Protein AF-A0A8H7BUU2-F1 (afdb_monomer_lite)

InterPro domains:
  IPR017853 Glycoside hydrolase superfamily [SSF51445] (25-231)
  IPR050732 Beta-glucan modifying enzymes [PTHR16631] (19-231)

Foldseek 3Di:
DDDDDDDDDDDDPDDPPLQAQQQDQEEEDEADLVDQDALVRLLVVVVVCSNHHLEYEYADCQRSNCVQSNQVSSVVVVGAYEYHQAQQADCRLVNRVVSVVVNVVPDQRPRYQAYADHAACQVNVRDDPVVSLVSLQVVCVVCVVSVHFYEHEHALPRCDLSRLVSGQAYEYEDEVQQVQDALVCGVVVVVVSQVSSVVSNPPHHYHHPDYFAAQDDDGDNNRDHRPVSRVD

Secondary structure (DSSP, 8-state):
------------------------S-EE----TTSPPPHHHHHHHHHHHTTT-SEEE-S-SSGGGHHHHHHHHHHHHT-EEEEEE---STTHHHHHHHHHHHHHHH---TTEEEEEEEESHHHHTSS-HHHHHHHHHHHHHHHGGGT--EEEEEETT---HHHHHHSSSEEEE--GGGGT--HHHHHHHHHHHHHHHHHHSTT--EEEEE----SSS--BTTB---HHHHT-

Sequence (232 aa):
MKGLFYFALSILAGSYFVQAQNDFYGLNYGVNRDACPTLDNLKRDFSTLKQYTNRIKTFSLSVCNQGDLALQATQALGMRMYLGMWIDRPDTFQQELDALNAILAKHDLSNVDGIVVGSEVLYRNDADVASLVDYINKVK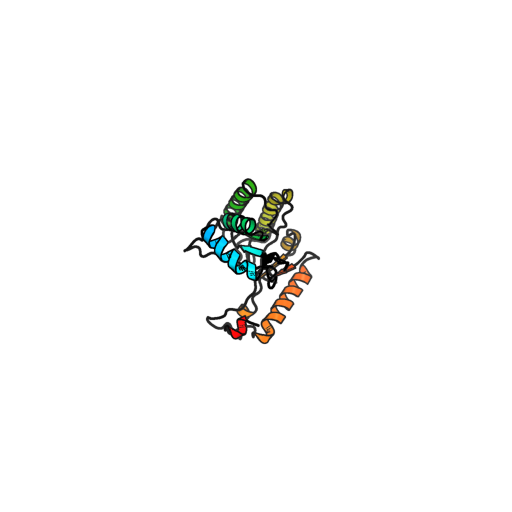TLVKPKGIKVTTADVYYKFPPEVVQAVDFITMNAFPYWEGVAVEQGASTLMDHYQYVVGIAQGKPVIIGETGWPAEGANFGASVPSPANQKL

Organism: NCBI:txid679940

Radius of gyration: 21.98 Å; chains: 1; bounding box: 52×90×44 Å

Structure (mmCIF, N/CA/C/O backbone):
data_AF-A0A8H7BUU2-F1
#
_entry.id   AF-A0A8H7BUU2-F1
#
loop_
_atom_site.group_PDB
_atom_site.id
_atom_site.type_symbol
_atom_site.label_atom_id
_atom_site.label_alt_id
_atom_site.label_comp_id
_atom_site.label_asym_id
_atom_site.label_entity_id
_atom_site.label_seq_id
_atom_site.pdbx_PDB_ins_code
_atom_site.Cartn_x
_atom_site.Cartn_y
_atom_site.Cartn_z
_atom_site.occupancy
_atom_site.B_iso_or_equiv
_atom_site.auth_seq_id
_atom_site.auth_comp_id
_atom_site.auth_asym_id
_atom_site.auth_atom_id
_atom_site.pdbx_PDB_model_num
ATOM 1 N N . MET A 1 1 ? -32.907 -73.077 -6.225 1.00 40.03 1 MET A N 1
ATOM 2 C CA . MET A 1 1 ? -32.460 -72.156 -5.159 1.00 40.03 1 MET A CA 1
ATOM 3 C C . MET A 1 1 ? -31.136 -71.538 -5.585 1.00 40.03 1 MET A C 1
ATOM 5 O O . MET A 1 1 ? -30.109 -72.189 -5.474 1.00 40.03 1 MET A O 1
ATOM 9 N N . LYS A 1 2 ? -31.168 -70.346 -6.188 1.00 33.88 2 LYS A N 1
ATOM 10 C CA . LYS A 1 2 ? -29.977 -69.570 -6.561 1.00 33.88 2 LYS A CA 1
ATOM 11 C C . LYS A 1 2 ? -30.131 -68.194 -5.920 1.00 33.88 2 LYS A C 1
ATOM 13 O O . LYS A 1 2 ? -31.127 -67.525 -6.176 1.00 33.88 2 LYS A O 1
ATOM 18 N N . GLY A 1 3 ? -29.208 -67.859 -5.023 1.00 36.06 3 GLY A N 1
ATOM 19 C CA . GLY A 1 3 ? -29.163 -66.581 -4.322 1.00 36.06 3 GLY A CA 1
ATOM 20 C C . GLY A 1 3 ? -28.695 -65.458 -5.240 1.00 36.06 3 GLY A C 1
ATOM 21 O O . GLY A 1 3 ? -27.877 -65.681 -6.133 1.00 36.06 3 GLY A O 1
ATOM 22 N N . LEU A 1 4 ? -29.220 -64.261 -5.003 1.00 36.41 4 LEU A N 1
ATOM 23 C CA . LEU A 1 4 ? -28.837 -63.036 -5.690 1.00 36.41 4 LEU A CA 1
ATOM 24 C C . LEU A 1 4 ? -28.386 -62.033 -4.620 1.00 36.41 4 LEU A C 1
ATOM 26 O O . LEU A 1 4 ? -29.197 -61.534 -3.844 1.00 36.41 4 LEU A O 1
ATOM 30 N N . PHE A 1 5 ? -27.075 -61.806 -4.542 1.00 36.75 5 PHE A N 1
ATOM 31 C CA . PHE A 1 5 ? -26.463 -60.737 -3.756 1.00 36.75 5 PHE A CA 1
ATOM 32 C C . PHE A 1 5 ? -26.534 -59.439 -4.568 1.00 36.75 5 PHE A C 1
ATOM 34 O O . PHE A 1 5 ? -25.996 -59.388 -5.673 1.00 36.75 5 PHE A O 1
ATOM 41 N N . TYR A 1 6 ? -27.152 -58.391 -4.022 1.00 37.25 6 TYR A N 1
ATOM 42 C CA . TYR A 1 6 ? -27.017 -57.028 -4.538 1.00 37.25 6 TYR A CA 1
ATOM 43 C C . TYR A 1 6 ? -25.999 -56.269 -3.683 1.00 37.25 6 TYR A C 1
ATOM 45 O O . TYR A 1 6 ? -26.224 -56.023 -2.500 1.00 37.25 6 TYR A O 1
ATOM 53 N N . PHE A 1 7 ? -24.869 -55.916 -4.296 1.00 35.75 7 PHE A N 1
ATOM 54 C CA . PHE A 1 7 ? -23.906 -54.958 -3.763 1.00 35.75 7 PHE A CA 1
ATOM 55 C C . PHE A 1 7 ? -24.485 -53.544 -3.899 1.00 35.75 7 PHE A C 1
ATOM 57 O O . PHE A 1 7 ? -24.817 -53.110 -5.002 1.00 35.75 7 PHE A O 1
ATOM 64 N N . ALA A 1 8 ? -24.596 -52.822 -2.784 1.00 36.44 8 ALA A N 1
ATOM 65 C CA . ALA A 1 8 ? -24.879 -51.394 -2.789 1.00 36.44 8 ALA A CA 1
ATOM 66 C C . ALA A 1 8 ? -23.601 -50.633 -3.176 1.00 36.44 8 ALA A C 1
ATOM 68 O O . ALA A 1 8 ? -22.584 -50.728 -2.490 1.00 36.44 8 ALA A O 1
ATOM 69 N N . LEU A 1 9 ? -23.652 -49.898 -4.286 1.00 34.81 9 LEU A N 1
ATOM 70 C CA . LEU A 1 9 ? -22.581 -49.013 -4.731 1.00 34.81 9 LEU A CA 1
ATOM 71 C C . LEU A 1 9 ? -22.768 -47.652 -4.042 1.00 34.81 9 LEU A C 1
ATOM 73 O O . LEU A 1 9 ? -23.632 -46.864 -4.423 1.00 34.81 9 LEU A O 1
ATOM 77 N N . SER A 1 10 ? -21.994 -47.381 -2.996 1.00 38.94 10 SER A N 1
ATOM 78 C CA . SER A 1 10 ? -21.926 -46.063 -2.365 1.00 38.94 10 SER A CA 1
ATOM 79 C C . SER A 1 10 ? -21.062 -45.130 -3.216 1.00 38.94 10 SER A C 1
ATOM 81 O O . SER A 1 10 ? -19.845 -45.279 -3.298 1.00 38.94 10 SER A O 1
ATOM 83 N N . ILE A 1 11 ? -21.697 -44.149 -3.859 1.00 41.66 11 ILE A N 1
ATOM 84 C CA . ILE A 1 11 ? -21.007 -43.055 -4.548 1.00 41.66 11 ILE A CA 1
ATOM 85 C C . ILE A 1 11 ? -20.511 -42.077 -3.477 1.00 41.66 11 ILE A C 1
ATOM 87 O O . ILE A 1 11 ? -21.285 -41.306 -2.913 1.00 41.66 11 ILE A O 1
ATOM 91 N N . LEU A 1 12 ? -19.213 -42.122 -3.179 1.00 42.78 12 LEU A N 1
ATOM 92 C CA . LEU A 1 12 ? -18.523 -41.064 -2.445 1.00 42.78 12 LEU A CA 1
ATOM 93 C C . LEU A 1 12 ? -18.376 -39.861 -3.381 1.00 42.78 12 LEU A C 1
ATOM 95 O O . LEU A 1 12 ? -17.520 -39.848 -4.263 1.00 42.78 12 LEU A O 1
ATOM 99 N N . ALA A 1 13 ? -19.226 -38.851 -3.198 1.00 46.16 13 ALA A N 1
ATOM 100 C CA . ALA A 1 13 ? -19.006 -37.534 -3.776 1.00 46.16 13 ALA A CA 1
ATOM 101 C C . ALA A 1 13 ? -17.787 -36.914 -3.079 1.00 46.16 13 ALA A C 1
ATOM 103 O O . ALA A 1 13 ? -17.891 -36.372 -1.981 1.00 46.16 13 ALA A O 1
ATOM 104 N N . GLY A 1 14 ? -16.611 -37.059 -3.689 1.00 43.31 14 GLY A N 1
ATOM 105 C CA . GLY A 1 14 ? -15.412 -36.350 -3.263 1.00 43.31 14 GLY A CA 1
ATOM 106 C C . GLY A 1 14 ? -15.613 -34.857 -3.489 1.00 43.31 14 GLY A C 1
ATOM 107 O O . GLY A 1 14 ? -15.590 -34.387 -4.625 1.00 43.31 14 GLY A O 1
ATOM 108 N N . SER A 1 15 ? -15.830 -34.103 -2.417 1.00 46.91 15 SER A N 1
ATOM 109 C CA . SER A 1 15 ? -15.688 -32.654 -2.429 1.00 46.91 15 SER A CA 1
ATOM 110 C C . SER A 1 15 ? -14.221 -32.331 -2.704 1.00 46.91 15 SER A C 1
ATOM 112 O O . SER A 1 15 ? -13.360 -32.471 -1.837 1.00 46.91 15 SER A O 1
ATOM 114 N N . TYR A 1 16 ? -13.922 -31.918 -3.935 1.00 44.56 16 TYR A N 1
ATOM 115 C CA . TYR A 1 16 ? -12.644 -31.299 -4.258 1.00 44.56 16 TYR A CA 1
ATOM 116 C C . TYR A 1 16 ? -12.580 -29.964 -3.516 1.00 44.56 16 TYR A C 1
ATOM 118 O O . TYR A 1 16 ? -13.115 -28.953 -3.967 1.00 44.56 16 TYR A O 1
ATOM 126 N N . PHE A 1 17 ? -11.951 -29.961 -2.345 1.00 50.25 17 PHE A N 1
ATOM 127 C CA . PHE A 1 17 ? -11.489 -28.723 -1.745 1.00 50.25 17 PHE A CA 1
ATOM 128 C C . PHE A 1 17 ? -10.369 -28.197 -2.642 1.00 50.25 17 PHE A C 1
ATOM 130 O O . PHE A 1 17 ? -9.252 -28.709 -2.617 1.00 50.25 17 PHE A O 1
ATOM 137 N N . VAL A 1 18 ? -10.675 -27.197 -3.471 1.00 50.75 18 VAL A N 1
ATOM 138 C CA . VAL A 1 18 ? -9.639 -26.367 -4.089 1.00 50.75 18 VAL A CA 1
ATOM 139 C C . VAL A 1 18 ? -9.019 -25.569 -2.949 1.00 50.75 18 VAL A C 1
ATOM 141 O O . VAL A 1 18 ? -9.533 -24.531 -2.533 1.00 50.75 18 VAL A O 1
ATOM 144 N N . GLN A 1 19 ? -7.966 -26.122 -2.360 1.00 55.25 19 GLN A N 1
ATOM 145 C CA . GLN A 1 19 ? -7.128 -25.382 -1.438 1.00 55.25 19 GLN A CA 1
ATOM 146 C C . GLN A 1 19 ? -6.371 -24.346 -2.268 1.00 55.25 19 GLN A C 1
ATOM 148 O O . GLN A 1 19 ? -5.794 -24.699 -3.294 1.00 55.25 19 GLN A O 1
ATOM 153 N N . ALA A 1 20 ? -6.423 -23.076 -1.857 1.00 58.00 20 ALA A N 1
ATOM 154 C CA . ALA A 1 20 ? -5.641 -22.020 -2.489 1.00 58.00 20 ALA A CA 1
ATOM 155 C C . ALA A 1 20 ? -4.181 -22.479 -2.572 1.00 58.00 20 ALA A C 1
ATOM 157 O O . ALA A 1 20 ? -3.595 -22.860 -1.551 1.00 58.00 20 ALA A O 1
ATOM 158 N N . GLN A 1 21 ? -3.608 -22.471 -3.773 1.00 64.25 21 GLN A N 1
ATOM 159 C CA . GLN A 1 21 ? -2.173 -22.619 -3.910 1.00 64.25 21 GLN A CA 1
ATOM 160 C C . GLN A 1 21 ? -1.602 -21.309 -3.367 1.00 64.25 21 GLN A C 1
ATOM 162 O O . GLN A 1 21 ? -1.879 -20.252 -3.916 1.00 64.25 21 GLN A O 1
ATOM 167 N N . ASN A 1 22 ? -0.929 -21.325 -2.213 1.00 74.69 22 ASN A N 1
ATOM 168 C CA . ASN A 1 22 ? -0.380 -20.105 -1.604 1.00 74.69 22 ASN A CA 1
ATOM 169 C C . ASN A 1 22 ? 0.909 -19.682 -2.331 1.00 74.69 22 ASN A C 1
ATOM 171 O O . ASN A 1 22 ? 1.956 -19.539 -1.702 1.00 74.69 22 ASN A O 1
ATOM 175 N N . ASP A 1 23 ? 0.824 -19.517 -3.651 1.00 92.00 23 ASP A N 1
ATOM 176 C CA . ASP A 1 23 ? 1.934 -19.091 -4.503 1.00 92.00 23 ASP A CA 1
ATOM 177 C C . ASP A 1 23 ? 2.372 -17.670 -4.128 1.00 92.00 23 ASP A C 1
ATOM 179 O O . ASP A 1 23 ? 3.563 -17.366 -4.102 1.00 92.00 23 ASP A O 1
ATOM 183 N N . PHE A 1 24 ? 1.411 -16.820 -3.745 1.00 96.00 24 PHE A N 1
ATOM 184 C CA . PHE A 1 24 ? 1.667 -15.474 -3.242 1.00 96.00 24 PHE A CA 1
ATOM 185 C C . PHE A 1 24 ? 1.207 -15.310 -1.794 1.00 96.00 24 PHE A C 1
ATOM 187 O O . PHE A 1 24 ? 0.069 -15.635 -1.436 1.00 96.00 24 PHE A O 1
ATOM 194 N N . TYR A 1 25 ? 2.055 -14.677 -0.973 1.00 96.75 25 TYR A N 1
ATOM 195 C CA . TYR A 1 25 ? 1.671 -14.225 0.369 1.00 96.75 25 TYR A CA 1
ATOM 196 C C . TYR A 1 25 ? 0.437 -13.311 0.335 1.00 96.75 25 TYR A C 1
ATOM 198 O O . TYR A 1 25 ? -0.432 -13.420 1.201 1.00 96.75 25 TYR A O 1
ATOM 206 N N . GLY A 1 26 ? 0.364 -12.428 -0.659 1.00 97.62 26 GLY A N 1
ATOM 207 C CA . GLY A 1 26 ? -0.769 -11.564 -0.957 1.00 97.62 26 GLY A CA 1
ATOM 208 C C . GLY A 1 26 ? -0.567 -10.866 -2.299 1.00 97.62 26 GLY A C 1
ATOM 209 O O . GLY A 1 26 ? 0.567 -10.750 -2.762 1.00 97.62 26 GLY A O 1
ATOM 210 N N . LEU A 1 27 ? -1.656 -10.413 -2.917 1.00 98.38 27 LEU A N 1
ATOM 211 C CA . LEU A 1 27 ? -1.623 -9.677 -4.183 1.00 98.38 27 LEU A CA 1
ATOM 212 C C . LEU A 1 27 ? -2.203 -8.269 -4.028 1.00 98.38 27 LEU A C 1
ATOM 214 O O . LEU A 1 27 ? -3.205 -8.062 -3.342 1.00 98.38 27 LEU A O 1
ATOM 218 N N . ASN A 1 28 ? -1.584 -7.302 -4.700 1.00 98.69 28 ASN A N 1
ATOM 219 C CA . ASN A 1 28 ? -2.115 -5.948 -4.830 1.00 98.69 28 ASN A CA 1
ATOM 220 C C . ASN A 1 28 ? -3.311 -5.951 -5.787 1.00 98.69 28 ASN A C 1
ATOM 222 O O . ASN A 1 28 ? -3.220 -6.501 -6.883 1.00 98.69 28 ASN A O 1
ATOM 226 N N . TYR A 1 29 ? -4.418 -5.317 -5.399 1.00 98.44 29 TYR A N 1
ATOM 227 C CA . TYR A 1 29 ? -5.604 -5.188 -6.243 1.00 98.44 29 TYR A CA 1
ATOM 228 C C . TYR A 1 29 ? -5.907 -3.713 -6.511 1.00 98.44 29 TYR A C 1
ATOM 230 O O . TYR A 1 29 ? -6.306 -2.965 -5.616 1.00 98.44 29 TYR A O 1
ATOM 238 N N . GLY A 1 30 ? -5.674 -3.294 -7.756 1.00 97.19 30 GLY A N 1
ATOM 239 C CA . GLY A 1 30 ? -5.933 -1.935 -8.221 1.00 97.19 30 GLY A CA 1
ATOM 240 C C . GLY A 1 30 ? -7.403 -1.714 -8.574 1.00 97.19 30 GLY A C 1
ATOM 241 O O . GLY A 1 30 ? -8.074 -2.605 -9.086 1.00 97.19 30 GLY A O 1
ATOM 242 N N . VAL A 1 31 ? -7.891 -0.497 -8.337 1.00 96.56 31 VAL A N 1
ATOM 243 C CA . VAL A 1 31 ? -9.255 -0.077 -8.678 1.00 96.56 31 VAL A CA 1
ATOM 244 C C . VAL A 1 31 ? -9.204 1.001 -9.752 1.00 96.56 31 VAL A C 1
ATOM 246 O O . VAL A 1 31 ? -8.558 2.034 -9.570 1.00 96.56 31 VAL A O 1
ATOM 249 N N . ASN A 1 32 ? -9.926 0.779 -10.851 1.00 94.62 32 ASN A N 1
ATOM 250 C CA . ASN A 1 32 ? -10.134 1.801 -11.869 1.00 94.62 32 ASN A CA 1
ATOM 251 C C . ASN A 1 32 ? -11.179 2.817 -11.379 1.00 94.62 32 ASN A C 1
ATOM 253 O O . ASN A 1 32 ? -12.343 2.470 -11.182 1.00 94.62 32 ASN A O 1
ATOM 257 N N . ARG A 1 33 ? -10.768 4.076 -11.196 1.00 93.06 33 ARG A N 1
ATOM 258 C CA . ARG A 1 33 ? -11.639 5.156 -10.700 1.00 93.06 33 ARG A CA 1
ATOM 259 C C . ARG A 1 33 ? -12.725 5.552 -11.703 1.00 93.06 33 ARG A C 1
ATOM 261 O O . ARG A 1 33 ? -13.793 5.985 -11.283 1.00 93.06 33 ARG A O 1
ATOM 268 N N . ASP A 1 34 ? -12.483 5.334 -12.994 1.00 95.38 34 ASP A N 1
ATOM 269 C CA . ASP A 1 34 ? -13.446 5.622 -14.063 1.00 95.38 34 ASP A CA 1
ATOM 270 C C . ASP A 1 34 ? -14.480 4.496 -14.237 1.00 95.38 34 ASP A C 1
ATOM 272 O O . ASP A 1 34 ? -15.480 4.652 -14.935 1.00 95.38 34 ASP A O 1
ATOM 276 N N . ALA A 1 35 ? -14.253 3.351 -13.589 1.00 96.00 35 ALA A N 1
ATOM 277 C CA . ALA A 1 35 ? -15.121 2.182 -13.628 1.00 96.00 35 ALA A CA 1
ATOM 278 C C . ALA A 1 35 ? -15.125 1.482 -12.260 1.00 96.00 35 ALA A C 1
ATOM 280 O O . ALA A 1 35 ? -14.627 0.363 -12.117 1.00 96.00 35 ALA A O 1
ATOM 281 N N . CYS A 1 36 ? -15.666 2.167 -11.245 1.00 97.81 36 CYS A N 1
ATOM 282 C CA . CYS A 1 36 ? -15.709 1.655 -9.876 1.00 97.81 36 CYS A CA 1
ATOM 283 C C . CYS A 1 36 ? -16.350 0.250 -9.808 1.00 97.81 36 CYS A C 1
ATOM 285 O O . CYS A 1 36 ? -17.464 0.063 -10.311 1.00 97.81 36 CYS A O 1
ATOM 287 N N . PRO A 1 37 ? -15.696 -0.733 -9.161 1.00 97.50 37 PRO A N 1
ATOM 288 C CA . PRO A 1 37 ? -16.222 -2.086 -9.064 1.00 97.50 37 PRO A CA 1
ATOM 289 C C . PRO A 1 37 ? -17.393 -2.157 -8.082 1.00 97.50 37 PRO A C 1
ATOM 291 O O . PRO A 1 37 ? -17.424 -1.474 -7.059 1.00 97.50 37 PRO A O 1
ATOM 294 N N . THR A 1 38 ? -18.340 -3.050 -8.358 1.00 98.38 38 THR A N 1
ATOM 295 C CA . THR A 1 38 ? -19.364 -3.455 -7.387 1.00 98.38 38 THR A CA 1
ATOM 296 C C . THR A 1 38 ? -18.840 -4.560 -6.467 1.00 98.38 38 THR A C 1
ATOM 298 O O . THR A 1 38 ? -17.834 -5.209 -6.763 1.00 98.38 38 THR A O 1
ATOM 301 N N . LEU A 1 39 ? -19.564 -4.850 -5.380 1.00 98.50 39 LEU A N 1
ATOM 302 C CA . LEU A 1 39 ? -19.259 -5.996 -4.515 1.00 98.50 39 LEU A CA 1
ATOM 303 C C . LEU A 1 39 ? -19.186 -7.318 -5.300 1.00 98.50 39 LEU A C 1
ATOM 305 O O . LEU A 1 39 ? -18.313 -8.142 -5.037 1.00 98.50 39 LEU A O 1
ATOM 309 N N . ASP A 1 40 ? -20.072 -7.518 -6.277 1.00 98.56 40 ASP A N 1
ATOM 310 C CA . ASP A 1 40 ? -20.092 -8.740 -7.085 1.00 98.56 40 ASP A CA 1
ATOM 311 C C . ASP A 1 40 ? -18.924 -8.802 -8.074 1.00 98.56 40 ASP A C 1
ATOM 313 O O . ASP A 1 40 ? -18.406 -9.892 -8.329 1.00 98.56 40 ASP A O 1
ATOM 317 N N . ASN A 1 41 ? -18.459 -7.654 -8.587 1.00 98.31 41 ASN A N 1
ATOM 318 C CA . ASN A 1 41 ? -17.203 -7.604 -9.341 1.00 98.31 41 ASN A CA 1
ATOM 319 C C . ASN A 1 41 ? -16.036 -8.055 -8.458 1.00 98.31 41 ASN A C 1
ATOM 321 O O . ASN A 1 41 ? -15.328 -8.986 -8.830 1.00 98.31 41 ASN A O 1
ATOM 325 N N . LEU A 1 42 ? -15.899 -7.481 -7.256 1.00 98.62 42 LEU A N 1
ATOM 326 C CA . LEU A 1 42 ? -14.815 -7.838 -6.336 1.00 98.62 42 LEU A CA 1
ATOM 327 C C . LEU A 1 42 ? -14.872 -9.308 -5.913 1.00 98.62 42 LEU A C 1
ATOM 329 O O . LEU A 1 42 ? -13.849 -9.982 -5.912 1.00 98.62 42 LEU A O 1
ATOM 333 N N . LYS A 1 43 ? -16.055 -9.848 -5.599 1.00 98.62 43 LYS A N 1
ATOM 334 C CA . LYS A 1 43 ? -16.207 -11.275 -5.269 1.00 98.62 43 LYS A CA 1
ATOM 335 C C . LYS A 1 43 ? -15.779 -12.177 -6.422 1.00 98.62 43 LYS A C 1
ATOM 337 O O . LYS A 1 43 ? -15.143 -13.202 -6.178 1.00 98.62 43 LYS A O 1
ATOM 342 N N . ARG A 1 44 ? -16.125 -11.822 -7.662 1.00 98.56 44 ARG A N 1
ATOM 343 C CA . ARG A 1 44 ? -15.717 -12.581 -8.850 1.00 98.56 44 ARG A CA 1
ATOM 344 C C . ARG A 1 44 ? -14.202 -12.548 -9.020 1.00 98.56 44 ARG A C 1
ATOM 346 O O . ARG A 1 44 ? -13.590 -13.605 -9.142 1.00 98.56 44 ARG A O 1
ATOM 353 N N . ASP A 1 45 ? -13.610 -11.363 -8.965 1.00 98.56 45 ASP A N 1
ATOM 354 C CA . ASP A 1 45 ? -12.171 -11.186 -9.145 1.00 98.56 45 ASP A CA 1
ATOM 355 C C . ASP A 1 45 ? -11.392 -11.894 -8.033 1.00 98.56 45 ASP A C 1
ATOM 357 O O . ASP A 1 45 ? -10.482 -12.675 -8.303 1.00 98.56 45 ASP A O 1
ATOM 361 N N . PHE A 1 46 ? -11.800 -11.712 -6.777 1.00 98.50 46 PHE A N 1
ATOM 362 C CA . PHE A 1 46 ? -11.155 -12.349 -5.631 1.00 98.50 46 PHE A CA 1
ATOM 363 C C . PHE A 1 46 ? -11.332 -13.867 -5.645 1.00 98.50 46 PHE A C 1
ATOM 365 O O . PHE A 1 46 ? -10.416 -14.570 -5.239 1.00 98.50 46 PHE A O 1
ATOM 372 N N . SER A 1 47 ? -12.442 -14.398 -6.168 1.00 98.06 47 SER A N 1
ATOM 373 C CA . SER A 1 47 ? -12.600 -15.848 -6.365 1.00 98.06 47 SER A CA 1
ATOM 374 C C . SER A 1 47 ? -11.589 -16.405 -7.369 1.00 98.06 47 SER A C 1
ATOM 376 O O . SER A 1 47 ? -11.068 -17.498 -7.157 1.00 98.06 47 SER A O 1
ATOM 378 N N . THR A 1 48 ? -11.276 -15.652 -8.427 1.00 97.88 48 THR A N 1
ATOM 379 C CA . THR A 1 48 ? -10.211 -16.005 -9.378 1.00 97.88 48 THR A CA 1
ATOM 380 C C . THR A 1 48 ? -8.842 -15.947 -8.700 1.00 97.88 48 THR A C 1
ATOM 382 O O . THR A 1 48 ? -8.084 -16.912 -8.754 1.00 97.88 48 THR A O 1
ATOM 385 N N . LEU A 1 49 ? -8.541 -14.855 -7.988 1.00 97.75 49 LEU A N 1
ATOM 386 C CA . LEU A 1 49 ? -7.261 -14.685 -7.287 1.00 97.75 49 LEU A CA 1
ATOM 387 C C . LEU A 1 49 ? -7.062 -15.699 -6.153 1.00 97.75 49 LEU A C 1
ATOM 389 O O . LEU A 1 49 ? -5.924 -16.058 -5.850 1.00 97.75 49 LEU A O 1
ATOM 393 N N . LYS A 1 50 ? -8.152 -16.213 -5.569 1.00 96.69 50 LYS A N 1
ATOM 394 C CA . LYS A 1 50 ? -8.123 -17.225 -4.506 1.00 96.69 50 LYS A CA 1
ATOM 395 C C . LYS A 1 50 ? -7.434 -18.527 -4.924 1.00 96.69 50 LYS A C 1
ATOM 397 O O . LYS A 1 50 ? -7.022 -19.303 -4.069 1.00 96.69 50 LYS A O 1
ATOM 402 N N . GLN A 1 51 ? -7.275 -18.766 -6.224 1.00 96.06 51 GLN A N 1
ATOM 403 C CA . GLN A 1 51 ? -6.500 -19.897 -6.733 1.00 96.06 51 GLN A CA 1
ATOM 404 C C . GLN A 1 51 ? -4.998 -19.779 -6.407 1.00 96.06 51 GLN A C 1
ATOM 406 O O . GLN A 1 51 ? -4.356 -20.812 -6.243 1.00 96.06 51 GLN A O 1
ATOM 411 N N . TYR A 1 52 ? -4.476 -18.554 -6.243 1.00 96.62 52 TYR A N 1
ATOM 412 C CA . TYR A 1 52 ? -3.040 -18.248 -6.103 1.00 96.62 52 TYR A CA 1
ATOM 413 C C . TYR A 1 52 ? -2.655 -17.571 -4.778 1.00 96.62 52 TYR A C 1
ATOM 415 O O . TYR A 1 52 ? -1.478 -17.471 -4.423 1.00 96.62 52 TYR A O 1
ATOM 423 N N . THR A 1 53 ? -3.629 -17.024 -4.050 1.00 97.62 53 THR A N 1
ATOM 424 C CA . THR A 1 53 ? -3.394 -16.386 -2.754 1.00 97.62 53 THR A CA 1
ATOM 425 C C . THR A 1 53 ? -4.650 -16.388 -1.903 1.00 97.62 53 THR A C 1
ATOM 427 O O . THR A 1 53 ? -5.758 -16.360 -2.422 1.00 97.62 53 THR A O 1
ATOM 430 N N . ASN A 1 54 ? -4.504 -16.330 -0.581 1.00 97.62 54 ASN A N 1
ATOM 431 C CA . ASN A 1 54 ? -5.627 -16.080 0.324 1.00 97.62 54 ASN A CA 1
ATOM 432 C C . ASN A 1 54 ? -5.626 -14.647 0.890 1.00 97.62 54 ASN A C 1
ATOM 434 O O . ASN A 1 54 ? -6.241 -14.406 1.932 1.00 97.62 54 ASN A O 1
ATOM 438 N N . ARG A 1 55 ? -4.911 -13.703 0.257 1.00 98.38 55 ARG A N 1
ATOM 439 C CA . ARG A 1 55 ? -4.764 -12.331 0.760 1.00 98.38 55 ARG A CA 1
ATOM 440 C C . ARG A 1 55 ? -4.689 -11.274 -0.338 1.00 98.38 55 ARG A C 1
ATOM 442 O O . ARG A 1 55 ? -3.966 -11.441 -1.312 1.00 98.38 55 ARG A O 1
ATOM 449 N N . ILE A 1 56 ? -5.368 -10.149 -0.121 1.00 98.44 56 ILE A N 1
ATOM 450 C CA . ILE A 1 56 ? -5.365 -8.993 -1.033 1.00 98.44 56 ILE A CA 1
ATOM 451 C C . ILE A 1 56 ? -4.915 -7.716 -0.307 1.00 98.44 56 ILE A C 1
ATOM 453 O O . ILE A 1 56 ? -5.170 -7.563 0.884 1.00 98.44 56 ILE A O 1
ATOM 457 N N . LYS A 1 57 ? -4.272 -6.777 -1.003 1.00 98.75 57 LYS A N 1
ATOM 458 C CA . LYS A 1 57 ? -4.046 -5.401 -0.527 1.00 98.75 57 LYS A CA 1
ATOM 459 C C . LYS A 1 57 ? -4.784 -4.413 -1.432 1.00 98.75 57 LYS A C 1
ATOM 461 O O . LYS A 1 57 ? -4.611 -4.457 -2.649 1.00 98.75 57 LYS A O 1
ATOM 466 N N . THR A 1 58 ? -5.583 -3.525 -0.844 1.00 98.69 58 THR A N 1
ATOM 467 C CA . THR A 1 58 ? -6.184 -2.368 -1.536 1.00 98.69 58 THR A CA 1
ATOM 468 C C . THR A 1 58 ? -5.380 -1.093 -1.276 1.00 98.69 58 THR A C 1
ATOM 470 O O . THR A 1 58 ? -4.527 -1.059 -0.389 1.00 98.69 58 THR A O 1
ATOM 473 N N . PHE A 1 59 ? -5.634 -0.033 -2.048 1.00 98.50 59 PHE A N 1
ATOM 474 C CA . PHE A 1 59 ? -4.811 1.187 -2.023 1.00 98.50 59 PHE A CA 1
ATOM 475 C C . PHE A 1 59 ? -5.481 2.388 -1.355 1.00 98.50 59 PHE A C 1
ATOM 477 O O . PHE A 1 59 ? -4.785 3.287 -0.897 1.00 98.50 59 PHE A O 1
ATOM 484 N N . SER A 1 60 ? -6.811 2.402 -1.294 1.00 98.56 60 SER A N 1
ATOM 485 C CA . SER A 1 60 ? -7.599 3.442 -0.632 1.00 98.56 60 SER A CA 1
ATOM 486 C C . SER A 1 60 ? -8.766 2.812 0.122 1.00 98.56 60 SER A C 1
ATOM 488 O O . SER A 1 60 ? -9.195 1.699 -0.188 1.00 98.56 60 SER A O 1
ATOM 490 N N . LEU A 1 61 ? -9.308 3.539 1.091 1.00 98.56 61 LEU A N 1
ATOM 491 C CA . LEU A 1 61 ? -10.571 3.228 1.738 1.00 98.56 61 LEU A CA 1
ATOM 492 C C . LEU A 1 61 ? -11.744 3.888 1.009 1.00 98.56 61 LEU A C 1
ATOM 494 O O . LEU A 1 61 ? -12.713 3.206 0.668 1.00 98.56 61 LEU A O 1
ATOM 498 N N . SER A 1 62 ? -11.651 5.198 0.757 1.00 98.19 62 SER A N 1
ATOM 499 C CA . SER A 1 62 ? -12.772 6.017 0.281 1.00 98.19 62 SER A CA 1
ATOM 500 C C . SER A 1 62 ? -12.992 5.950 -1.231 1.00 98.19 62 SER A C 1
ATOM 502 O O . SER A 1 62 ? -14.139 5.966 -1.685 1.00 98.19 62 SER A O 1
ATOM 504 N N . VAL A 1 63 ? -11.929 5.831 -2.034 1.00 97.62 63 VAL A N 1
ATOM 505 C CA . VAL A 1 63 ? -12.038 5.819 -3.501 1.00 97.62 63 VAL A CA 1
ATOM 506 C C . VAL A 1 63 ? -12.859 4.612 -3.948 1.00 97.62 63 VAL A C 1
ATOM 508 O O . VAL A 1 63 ? -12.488 3.469 -3.675 1.00 97.62 63 VAL A O 1
ATOM 511 N N . CYS A 1 64 ? -13.966 4.871 -4.654 1.00 97.81 64 CYS A N 1
ATOM 512 C CA . CYS A 1 64 ? -14.962 3.869 -5.054 1.00 97.81 64 CYS A CA 1
ATOM 513 C C . CYS A 1 64 ? -15.548 3.051 -3.884 1.00 97.81 64 CYS A C 1
ATOM 515 O O . CYS A 1 64 ? -16.019 1.938 -4.105 1.00 97.81 64 CYS A O 1
ATOM 517 N N . ASN A 1 65 ? -15.493 3.555 -2.642 1.00 97.88 65 ASN A N 1
ATOM 518 C CA . ASN A 1 65 ? -15.822 2.785 -1.434 1.00 97.88 65 ASN A CA 1
ATOM 519 C C . ASN A 1 65 ? -15.061 1.439 -1.358 1.00 97.88 65 ASN A C 1
ATOM 521 O O . ASN A 1 65 ? -15.560 0.451 -0.814 1.00 97.88 65 ASN A O 1
ATOM 525 N N . GLN A 1 66 ? -13.869 1.359 -1.966 1.00 97.44 66 GLN A N 1
ATOM 526 C CA . GLN A 1 66 ? -13.209 0.076 -2.205 1.00 97.44 66 GLN A CA 1
ATOM 527 C C . GLN A 1 66 ? -12.799 -0.627 -0.905 1.00 97.44 66 GLN A C 1
ATOM 529 O O . GLN A 1 66 ? -12.786 -1.852 -0.880 1.00 97.44 66 GLN A O 1
ATOM 534 N N . GLY A 1 67 ? -12.486 0.112 0.168 1.00 98.12 67 GLY A N 1
ATOM 535 C CA . GLY A 1 67 ? -12.092 -0.489 1.445 1.00 98.12 67 GLY A CA 1
ATOM 536 C C . GLY A 1 67 ? -13.218 -1.324 2.054 1.00 98.12 67 GLY A C 1
ATOM 537 O O . GLY A 1 67 ? -13.012 -2.478 2.422 1.00 98.12 67 GLY A O 1
ATOM 538 N N . ASP A 1 68 ? -14.424 -0.760 2.087 1.00 98.56 68 ASP A N 1
ATOM 539 C CA . ASP A 1 68 ? -15.636 -1.404 2.600 1.00 98.56 68 ASP A CA 1
ATOM 540 C C . ASP A 1 68 ? -16.067 -2.579 1.706 1.00 98.56 68 ASP A C 1
ATOM 542 O O . ASP A 1 68 ? -16.272 -3.696 2.188 1.00 98.56 68 ASP A O 1
ATOM 546 N N . LEU A 1 69 ? -16.111 -2.373 0.384 1.00 98.62 69 LEU A N 1
ATOM 547 C CA . LEU A 1 69 ? -16.506 -3.419 -0.565 1.00 98.62 69 LEU A CA 1
ATOM 548 C C . LEU A 1 69 ? -15.512 -4.592 -0.588 1.00 98.62 69 LEU A C 1
ATOM 550 O O . LEU A 1 69 ? -15.928 -5.753 -0.621 1.00 98.62 69 LEU A O 1
ATOM 554 N N . ALA A 1 70 ? -14.204 -4.320 -0.548 1.00 98.62 70 ALA A N 1
ATOM 555 C CA . ALA A 1 70 ? -13.184 -5.364 -0.532 1.00 98.62 70 ALA A CA 1
ATOM 556 C C . ALA A 1 70 ? -13.179 -6.141 0.791 1.00 98.62 70 ALA A C 1
ATOM 558 O O . ALA A 1 70 ? -13.001 -7.362 0.777 1.00 98.62 70 ALA A O 1
ATOM 559 N N . LEU A 1 71 ? -13.437 -5.475 1.922 1.00 98.75 71 LEU A N 1
ATOM 560 C CA . LEU A 1 71 ? -13.601 -6.147 3.210 1.00 98.75 71 LEU A CA 1
ATOM 561 C C . LEU A 1 71 ? -14.775 -7.129 3.174 1.00 98.75 71 LEU A C 1
ATOM 563 O O . LEU A 1 71 ? -14.607 -8.302 3.502 1.00 98.75 71 LEU A O 1
ATOM 567 N N . GLN A 1 72 ? -15.934 -6.695 2.677 1.00 98.69 72 GLN A N 1
ATOM 568 C CA . GLN A 1 72 ? -17.094 -7.574 2.516 1.00 98.69 72 GLN A CA 1
ATOM 569 C C . GLN A 1 72 ? -16.807 -8.758 1.576 1.00 98.69 72 GLN A C 1
ATOM 571 O O . GLN A 1 72 ? -17.180 -9.896 1.873 1.00 98.69 72 GLN A O 1
ATOM 576 N N . ALA A 1 73 ? -16.137 -8.517 0.444 1.00 98.75 73 ALA A N 1
ATOM 577 C CA . ALA A 1 73 ? -15.794 -9.569 -0.512 1.00 98.75 73 ALA A CA 1
ATOM 578 C C . ALA A 1 73 ? -14.821 -10.598 0.087 1.00 98.75 73 ALA A C 1
ATOM 580 O O . ALA A 1 73 ? -15.045 -11.803 -0.033 1.00 98.75 73 ALA A O 1
ATOM 581 N N . THR A 1 74 ? -13.767 -10.142 0.768 1.00 98.69 74 THR A N 1
ATOM 582 C CA . THR A 1 74 ? -12.784 -11.034 1.399 1.00 98.69 74 THR A CA 1
ATOM 583 C C . THR A 1 74 ? -13.390 -11.829 2.550 1.00 98.69 74 THR A C 1
ATOM 585 O O . THR A 1 74 ? -13.146 -13.030 2.632 1.00 98.69 74 THR A O 1
ATOM 588 N N . GLN A 1 75 ? -14.256 -11.228 3.371 1.00 98.38 75 GLN A N 1
ATOM 589 C CA . GLN A 1 75 ? -14.994 -11.938 4.422 1.00 98.38 75 GLN A CA 1
ATOM 590 C C . GLN A 1 75 ? -15.895 -13.034 3.850 1.00 98.38 75 GLN A C 1
ATOM 592 O O . GLN A 1 75 ? -15.842 -14.174 4.310 1.00 98.38 75 GLN A O 1
ATOM 597 N N . ALA A 1 76 ? -16.662 -12.723 2.800 1.00 98.31 76 ALA A N 1
ATOM 598 C CA . ALA A 1 76 ? -17.525 -13.696 2.130 1.00 98.31 76 ALA A CA 1
ATOM 599 C C . ALA A 1 76 ? -16.742 -14.883 1.542 1.00 98.31 76 ALA A C 1
ATOM 601 O O . ALA A 1 76 ? -17.273 -15.987 1.437 1.00 98.31 76 ALA A O 1
ATOM 602 N N . LEU A 1 77 ? -15.480 -14.662 1.168 1.00 98.19 77 LEU A N 1
ATOM 603 C CA . LEU A 1 77 ? -14.606 -15.676 0.585 1.00 98.19 77 LEU A CA 1
ATOM 604 C C . LEU A 1 77 ? -13.632 -16.300 1.593 1.00 98.19 77 LEU A C 1
ATOM 606 O O . LEU A 1 77 ? -12.872 -17.184 1.203 1.00 98.19 77 LEU A O 1
ATOM 610 N N . GLY A 1 78 ? -13.621 -15.889 2.864 1.00 97.75 78 GLY A N 1
ATOM 611 C CA . GLY A 1 78 ? -12.642 -16.364 3.853 1.00 97.75 78 GLY A CA 1
ATOM 612 C C . GLY A 1 78 ? -11.188 -15.970 3.538 1.00 97.75 78 GLY A C 1
ATOM 613 O O . GLY A 1 78 ? -10.253 -16.676 3.921 1.00 97.75 78 GLY A O 1
ATOM 614 N N . MET A 1 79 ? -10.996 -14.867 2.815 1.00 98.31 79 MET A N 1
ATOM 615 C CA . MET A 1 79 ? -9.691 -14.285 2.499 1.00 98.31 79 MET A CA 1
ATOM 616 C C . MET A 1 79 ? -9.303 -13.221 3.529 1.00 98.31 79 MET A C 1
ATOM 618 O O . MET A 1 79 ? -10.150 -12.638 4.212 1.00 98.31 79 MET A O 1
ATOM 622 N N . ARG A 1 80 ? -8.002 -12.949 3.624 1.00 98.44 80 ARG A N 1
ATOM 623 C CA . ARG A 1 80 ? -7.434 -11.885 4.460 1.00 98.44 80 ARG A CA 1
ATOM 624 C C . ARG A 1 80 ? -7.111 -10.648 3.631 1.00 98.44 80 ARG A C 1
ATOM 626 O O . ARG A 1 80 ? -7.055 -10.728 2.403 1.00 98.44 80 ARG A O 1
ATOM 633 N N . MET A 1 81 ? -6.871 -9.510 4.276 1.00 98.50 81 MET A N 1
ATOM 634 C CA . MET A 1 81 ? -6.459 -8.319 3.538 1.00 98.50 81 MET A CA 1
ATOM 635 C C . MET A 1 81 ? -5.606 -7.314 4.303 1.00 98.50 81 MET A C 1
ATOM 637 O O . MET A 1 81 ? -5.662 -7.229 5.527 1.00 98.50 81 MET A O 1
ATOM 641 N N . TYR A 1 82 ? -4.874 -6.505 3.542 1.00 98.88 82 TYR A N 1
ATOM 642 C CA . TYR A 1 82 ? -4.346 -5.216 3.974 1.00 98.88 82 TYR A CA 1
ATOM 643 C C . TYR A 1 82 ? -5.222 -4.093 3.418 1.00 98.88 82 TYR A C 1
ATOM 645 O O . TYR A 1 82 ? -5.579 -4.100 2.238 1.00 98.88 82 TYR A O 1
ATOM 653 N N . LEU A 1 83 ? -5.544 -3.123 4.268 1.00 98.81 83 LEU A N 1
ATOM 654 C CA . LEU A 1 83 ? -6.304 -1.937 3.886 1.00 98.81 83 LEU A CA 1
ATOM 655 C C . LEU A 1 83 ? -5.350 -0.758 3.688 1.00 98.81 83 LEU A C 1
ATOM 657 O O . LEU A 1 83 ? -4.694 -0.333 4.638 1.00 98.81 83 LEU A O 1
ATOM 661 N N . GLY A 1 84 ? -5.261 -0.238 2.466 1.00 98.75 84 GLY A N 1
ATOM 662 C CA . GLY A 1 84 ? -4.497 0.971 2.163 1.00 98.75 84 GLY A CA 1
ATOM 663 C C . GLY A 1 84 ? -5.306 2.242 2.387 1.00 98.75 84 GLY A C 1
ATOM 664 O O . GLY A 1 84 ? -6.497 2.277 2.089 1.00 98.75 84 GLY A O 1
ATOM 665 N N . MET A 1 85 ? -4.641 3.278 2.892 1.00 98.81 85 MET A N 1
ATOM 666 C CA . MET A 1 85 ? -5.147 4.644 2.954 1.00 98.81 85 MET A CA 1
ATOM 667 C C . MET A 1 85 ? -4.364 5.502 1.959 1.00 98.81 85 MET A C 1
ATOM 669 O O . MET A 1 85 ? -3.153 5.665 2.116 1.00 98.81 85 MET A O 1
ATOM 673 N N . TRP A 1 86 ? -5.033 6.048 0.946 1.00 98.56 86 TRP A N 1
ATOM 674 C CA . TRP A 1 86 ? -4.387 6.869 -0.078 1.00 98.56 86 TRP A CA 1
ATOM 675 C C . TRP A 1 86 ? -4.314 8.330 0.365 1.00 98.56 86 TRP A C 1
ATOM 677 O O . TRP A 1 86 ? -5.338 9.002 0.466 1.00 98.56 86 TRP A O 1
ATOM 687 N N . ILE A 1 87 ? -3.099 8.814 0.626 1.00 98.25 87 ILE A N 1
ATOM 688 C CA . ILE A 1 87 ? -2.832 10.162 1.136 1.00 98.25 87 ILE A CA 1
ATOM 689 C C . ILE A 1 87 ? -1.937 10.878 0.123 1.00 98.25 87 ILE A C 1
ATOM 691 O O . ILE A 1 87 ? -0.786 10.482 -0.044 1.00 98.25 87 ILE A O 1
ATOM 695 N N . ASP A 1 88 ? -2.472 11.893 -0.559 1.00 95.31 88 ASP A N 1
ATOM 696 C CA . ASP A 1 88 ? -1.748 12.654 -1.594 1.00 95.31 88 ASP A CA 1
ATOM 697 C C . ASP A 1 88 ? -1.951 14.180 -1.544 1.00 95.31 88 ASP A C 1
ATOM 699 O O . ASP A 1 88 ? -1.293 14.934 -2.253 1.00 95.31 88 ASP A O 1
ATOM 703 N N . ARG A 1 89 ? -2.852 14.666 -0.690 1.00 92.06 89 ARG A N 1
ATOM 704 C CA . ARG A 1 89 ? -3.177 16.094 -0.547 1.00 92.06 89 ARG A CA 1
ATOM 705 C C . ARG A 1 89 ? -3.767 16.378 0.839 1.00 92.06 89 ARG A C 1
ATOM 707 O O . ARG A 1 89 ? -4.261 15.440 1.474 1.00 92.06 89 ARG A O 1
ATOM 714 N N . PRO A 1 90 ? -3.789 17.637 1.314 1.00 84.69 90 PRO A N 1
ATOM 715 C CA . PRO A 1 90 ? -4.132 17.952 2.705 1.00 84.69 90 PRO A CA 1
ATOM 716 C C . PRO A 1 90 ? -5.472 17.385 3.211 1.00 84.69 90 PRO A C 1
ATOM 718 O O . PRO A 1 90 ? -5.575 17.015 4.377 1.00 84.69 90 PRO A O 1
ATOM 721 N N . ASP A 1 91 ? -6.495 17.278 2.355 1.00 92.38 91 ASP A N 1
ATOM 722 C CA . ASP A 1 91 ? -7.826 16.767 2.716 1.00 92.38 91 ASP A CA 1
ATOM 723 C C . ASP A 1 91 ? -7.939 15.231 2.713 1.00 92.38 91 ASP A C 1
ATOM 725 O O . ASP A 1 91 ? -8.850 14.683 3.337 1.00 92.38 91 ASP A O 1
ATOM 729 N N . THR A 1 92 ? -7.025 14.514 2.050 1.00 97.00 92 THR A N 1
ATOM 730 C CA . THR A 1 92 ? -7.157 13.051 1.879 1.00 97.00 92 THR A CA 1
ATOM 731 C C . THR A 1 92 ? -7.008 12.259 3.151 1.00 97.00 92 THR A C 1
ATOM 733 O O . THR A 1 92 ? -7.739 11.290 3.336 1.00 97.00 92 THR A O 1
ATOM 736 N N . PHE A 1 93 ? -6.112 12.666 4.050 1.00 98.38 93 PHE A N 1
ATOM 737 C CA . PHE A 1 93 ? -5.959 11.943 5.306 1.00 98.38 93 PHE A CA 1
ATOM 738 C C . PHE A 1 93 ? -7.279 11.914 6.086 1.00 98.38 93 PHE A C 1
ATOM 740 O O . PHE A 1 93 ? -7.684 10.854 6.559 1.00 98.38 93 PHE A O 1
ATOM 747 N N . GLN A 1 94 ? -7.984 13.049 6.166 1.00 98.38 94 GLN A N 1
ATOM 748 C CA . GLN A 1 94 ? -9.266 13.102 6.863 1.00 98.38 94 GLN A CA 1
ATOM 749 C C . GLN A 1 94 ? -10.336 12.268 6.144 1.00 98.38 94 GLN A C 1
ATOM 751 O O . GLN A 1 94 ? -11.053 11.524 6.803 1.00 98.38 94 GLN A O 1
ATOM 756 N N . GLN A 1 95 ? -10.400 12.317 4.809 1.00 98.38 95 GLN A N 1
ATOM 757 C CA . GLN A 1 95 ? -11.335 11.495 4.025 1.00 98.38 95 GLN A CA 1
ATOM 758 C C . GLN A 1 95 ? -11.121 9.991 4.246 1.00 98.38 95 GLN A C 1
ATOM 760 O O . GLN A 1 95 ? -12.079 9.249 4.470 1.00 98.38 95 GLN A O 1
ATOM 765 N N . GLU A 1 96 ? -9.869 9.533 4.226 1.00 98.81 96 GLU A N 1
ATOM 766 C CA . GLU A 1 96 ? -9.541 8.131 4.484 1.00 98.81 96 GLU A CA 1
ATOM 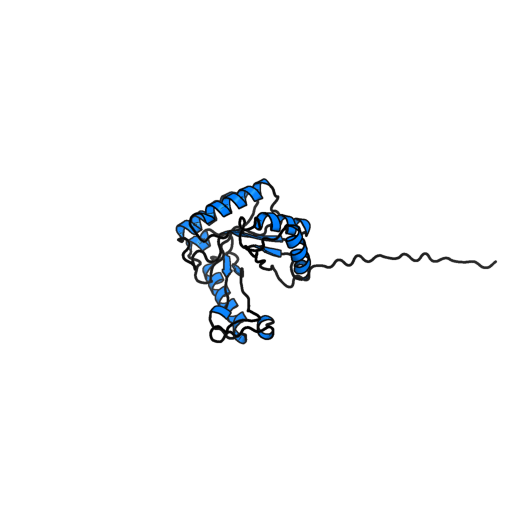767 C C . GLU A 1 96 ? -9.809 7.755 5.949 1.00 98.81 96 GLU A C 1
ATOM 769 O O . GLU A 1 96 ? -10.290 6.656 6.224 1.00 98.81 96 GLU A O 1
ATOM 774 N N . LEU A 1 97 ? -9.544 8.656 6.902 1.00 98.56 97 LEU A N 1
ATOM 775 C CA . LEU A 1 97 ? -9.825 8.429 8.322 1.00 98.56 97 LEU A CA 1
ATOM 776 C C . LEU A 1 97 ? -11.334 8.323 8.599 1.00 98.56 97 LEU A C 1
ATOM 778 O O . LEU A 1 97 ? -11.759 7.473 9.384 1.00 98.56 97 LEU A O 1
ATOM 782 N N . ASP A 1 98 ? -12.155 9.141 7.944 1.00 98.56 98 ASP A N 1
ATOM 783 C CA . ASP A 1 98 ? -13.616 9.076 8.043 1.00 98.56 98 ASP A CA 1
ATOM 784 C C . ASP A 1 98 ? -14.149 7.764 7.450 1.00 98.56 98 ASP A C 1
ATOM 786 O O . ASP A 1 98 ? -14.987 7.095 8.063 1.00 98.56 98 ASP A O 1
ATOM 790 N N . ALA A 1 99 ? -13.605 7.333 6.306 1.00 98.69 99 ALA A N 1
ATOM 791 C CA . ALA A 1 99 ? -13.920 6.033 5.718 1.00 98.69 99 ALA A CA 1
ATOM 792 C C . ALA A 1 99 ? -13.519 4.870 6.645 1.00 98.69 99 ALA A C 1
ATOM 794 O O . ALA A 1 99 ? -14.295 3.929 6.825 1.00 98.69 99 ALA A O 1
ATOM 795 N N . LEU A 1 100 ? -12.354 4.950 7.299 1.00 98.62 100 LEU A N 1
ATOM 796 C CA . LEU A 1 100 ? -11.921 3.957 8.284 1.00 98.62 100 LEU A CA 1
ATOM 797 C C . LEU A 1 100 ? -12.883 3.880 9.476 1.00 98.62 100 LEU A C 1
ATOM 799 O O . LEU A 1 100 ? -13.273 2.784 9.876 1.00 98.62 100 LEU A O 1
ATOM 803 N N . ASN A 1 101 ? -13.300 5.024 10.024 1.00 98.25 101 ASN A N 1
ATOM 804 C CA . ASN A 1 101 ? -14.293 5.073 11.100 1.00 98.25 101 ASN A CA 1
ATOM 805 C C . ASN A 1 101 ? -15.618 4.424 10.679 1.00 98.25 101 ASN A C 1
ATOM 807 O O . ASN A 1 101 ? -16.190 3.637 11.436 1.00 98.25 101 ASN A O 1
ATOM 811 N N . ALA A 1 102 ? -16.087 4.704 9.460 1.00 98.25 102 ALA A N 1
ATOM 812 C CA . ALA A 1 102 ? -17.304 4.100 8.928 1.00 98.25 102 ALA A CA 1
ATOM 813 C C . ALA A 1 102 ? -17.188 2.570 8.799 1.00 98.25 102 ALA A C 1
ATOM 815 O O . ALA A 1 102 ? -18.135 1.862 9.144 1.00 98.25 102 ALA A O 1
ATOM 816 N N . ILE A 1 103 ? -16.035 2.056 8.359 1.00 98.31 103 ILE A N 1
ATOM 817 C CA . ILE A 1 103 ? -15.761 0.612 8.280 1.00 98.31 103 ILE A CA 1
ATOM 818 C C . ILE A 1 103 ? -15.746 -0.014 9.682 1.00 98.31 103 ILE A C 1
ATOM 820 O O . ILE A 1 103 ? -16.427 -1.012 9.920 1.00 98.31 103 ILE A O 1
ATOM 824 N N . LEU A 1 104 ? -15.028 0.594 10.632 1.00 96.31 104 LEU A N 1
ATOM 825 C CA . LEU A 1 104 ? -14.912 0.111 12.015 1.00 96.31 104 LEU A CA 1
ATOM 826 C C . LEU A 1 104 ? -16.255 0.053 12.753 1.00 96.31 104 LEU A C 1
ATOM 828 O O . LEU A 1 104 ? -16.430 -0.788 13.637 1.00 96.31 104 LEU A O 1
ATOM 832 N N . ALA A 1 105 ? -17.189 0.943 12.408 1.00 96.62 105 ALA A N 1
ATOM 833 C CA . ALA A 1 105 ? -18.530 0.977 12.986 1.00 96.62 105 ALA A CA 1
ATOM 834 C C . ALA A 1 105 ? -19.456 -0.127 12.444 1.00 96.62 105 ALA A C 1
ATOM 836 O O . ALA A 1 105 ? -20.419 -0.495 13.116 1.00 96.62 105 ALA A O 1
ATOM 837 N N . LYS A 1 106 ? -19.188 -0.64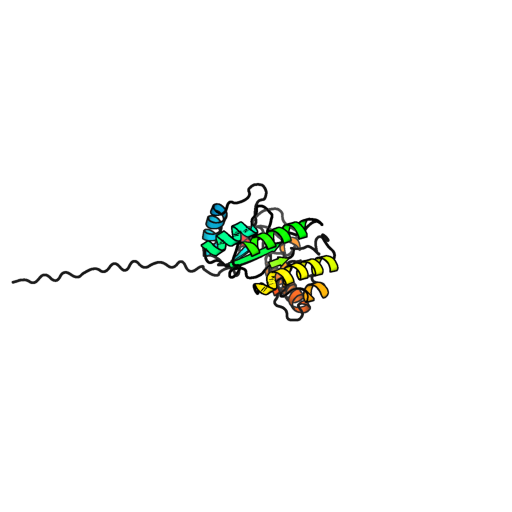3 11.238 1.00 96.75 106 LYS A N 1
ATOM 838 C CA . LYS A 1 106 ? -20.065 -1.592 10.530 1.00 96.75 106 LYS A CA 1
ATOM 839 C C . LYS A 1 106 ? -19.557 -3.029 10.541 1.00 96.75 106 LYS A C 1
ATOM 841 O O . LYS A 1 106 ? -20.366 -3.952 10.492 1.00 96.75 106 LYS A O 1
ATOM 846 N N . HIS A 1 107 ? -18.241 -3.220 10.573 1.00 96.50 107 HIS A N 1
ATOM 847 C CA . HIS A 1 107 ? -17.624 -4.515 10.315 1.00 96.50 107 HIS A CA 1
ATOM 848 C C . HIS A 1 107 ? -16.777 -5.004 11.492 1.00 96.50 107 HIS A C 1
ATOM 850 O O . HIS A 1 107 ? -16.159 -4.231 12.227 1.00 96.50 107 HIS A O 1
ATOM 856 N N . ASP A 1 108 ? -16.720 -6.326 11.643 1.00 93.19 108 ASP A N 1
ATOM 857 C CA . ASP A 1 108 ? -15.581 -6.965 12.292 1.00 93.19 108 ASP A CA 1
ATOM 858 C C . ASP A 1 108 ? -14.369 -6.918 11.348 1.00 93.19 108 ASP A C 1
ATOM 860 O O . ASP A 1 108 ? -14.527 -6.936 10.129 1.00 93.19 108 ASP A O 1
ATOM 864 N N . LEU A 1 109 ? -13.162 -6.819 11.902 1.00 95.94 109 LEU A N 1
ATOM 865 C CA . LEU A 1 109 ? -11.921 -6.677 11.133 1.00 95.94 109 LEU A CA 1
ATOM 866 C C . LEU A 1 109 ? -10.946 -7.839 11.406 1.00 95.94 109 LEU A C 1
ATOM 868 O O . LEU A 1 109 ? -9.747 -7.706 11.181 1.00 95.94 109 LEU A O 1
ATOM 872 N N . SER A 1 110 ? -11.426 -9.002 11.866 1.00 95.62 110 SER A N 1
ATOM 873 C CA . SER A 1 110 ? -10.569 -10.166 12.172 1.00 95.62 110 SER A CA 1
ATOM 874 C C . SER A 1 110 ? -9.783 -10.719 10.969 1.00 95.62 110 SER A C 1
ATOM 876 O O . SER A 1 110 ? -8.752 -11.386 11.137 1.00 95.62 110 SER A O 1
ATOM 878 N N . ASN A 1 111 ? -10.233 -10.435 9.742 1.00 97.62 111 ASN A N 1
ATOM 879 C CA . ASN A 1 111 ? -9.529 -10.791 8.510 1.00 97.62 111 ASN A CA 1
ATOM 880 C C . ASN A 1 111 ? -8.595 -9.685 7.977 1.00 97.62 111 ASN A C 1
ATOM 882 O O . ASN A 1 111 ? -7.950 -9.896 6.950 1.00 97.62 111 ASN A O 1
ATOM 886 N N . VAL A 1 112 ? -8.475 -8.546 8.667 1.00 98.50 112 VAL A N 1
ATOM 887 C CA . VAL A 1 112 ? -7.537 -7.467 8.318 1.00 98.50 112 VAL A CA 1
ATOM 888 C C . VAL A 1 112 ? -6.188 -7.712 9.000 1.00 98.50 112 VAL A C 1
ATOM 890 O O . VAL A 1 112 ? -6.093 -7.748 10.223 1.00 98.50 112 VAL A O 1
ATOM 893 N N . ASP A 1 113 ? -5.130 -7.881 8.206 1.00 98.38 113 ASP A N 1
ATOM 894 C CA . ASP A 1 113 ? -3.760 -8.121 8.686 1.00 98.38 113 ASP A CA 1
ATOM 895 C C . ASP A 1 113 ? -3.008 -6.835 9.056 1.00 98.38 113 ASP A C 1
ATOM 897 O O . ASP A 1 113 ? -2.084 -6.860 9.873 1.00 98.38 113 ASP A O 1
ATOM 901 N N . GLY A 1 114 ? -3.416 -5.702 8.488 1.00 98.62 114 GLY A N 1
ATOM 902 C CA . GLY A 1 114 ? -2.882 -4.395 8.836 1.00 98.62 114 GLY A CA 1
ATOM 903 C C . GLY A 1 114 ? -3.473 -3.266 8.002 1.00 98.62 114 GLY A C 1
ATOM 904 O O . GLY A 1 114 ? -4.101 -3.497 6.965 1.00 98.62 114 GLY A O 1
ATOM 905 N N . ILE A 1 115 ? -3.245 -2.040 8.466 1.00 98.88 115 ILE A N 1
ATOM 906 C CA . ILE A 1 115 ? -3.607 -0.808 7.759 1.00 98.88 115 ILE A CA 1
ATOM 907 C C . ILE A 1 115 ? -2.332 -0.104 7.299 1.00 98.88 115 ILE A C 1
ATOM 909 O O . ILE A 1 115 ? -1.431 0.144 8.103 1.00 98.88 115 ILE A O 1
ATOM 913 N N . VAL A 1 116 ? -2.267 0.205 6.005 1.00 98.94 116 VAL A N 1
ATOM 914 C CA . VAL A 1 116 ? -1.155 0.902 5.353 1.00 98.94 116 VAL A CA 1
ATOM 915 C C . VAL A 1 116 ? -1.521 2.382 5.239 1.00 98.94 116 VAL A C 1
ATOM 917 O O . VAL A 1 116 ? -2.326 2.764 4.395 1.00 98.94 116 VAL A O 1
ATOM 920 N N . VAL A 1 117 ? -0.970 3.210 6.123 1.00 98.88 117 VAL A N 1
ATOM 921 C CA . VAL A 1 117 ? -1.245 4.651 6.205 1.00 98.88 117 VAL A CA 1
ATOM 922 C C . VAL A 1 117 ? -0.355 5.383 5.212 1.00 98.88 117 VAL A C 1
ATOM 924 O O . VAL A 1 117 ? 0.795 5.695 5.517 1.00 98.88 117 VAL A O 1
ATOM 927 N N . GLY A 1 118 ? -0.885 5.640 4.020 1.00 98.69 118 GLY A N 1
ATOM 928 C CA . GLY A 1 118 ? -0.128 6.231 2.926 1.00 98.69 118 GLY A CA 1
ATOM 929 C C . GLY A 1 118 ? 0.729 5.215 2.170 1.00 98.69 118 GLY A C 1
ATOM 930 O O . GLY A 1 118 ? 1.200 4.219 2.724 1.00 98.69 118 GLY A O 1
ATOM 931 N N . SER A 1 119 ? 0.930 5.500 0.886 1.00 98.75 119 SER A N 1
ATOM 932 C CA . SER A 1 119 ? 1.918 4.850 0.026 1.00 98.75 119 SER A CA 1
ATOM 933 C C . SER A 1 119 ? 2.735 5.950 -0.637 1.00 98.75 119 SER A C 1
ATOM 935 O O . SER A 1 119 ? 2.134 6.835 -1.246 1.00 98.75 119 SER A O 1
ATOM 937 N N . GLU A 1 120 ? 4.058 5.931 -0.490 1.00 98.62 120 GLU A N 1
ATOM 938 C CA . GLU A 1 120 ? 5.014 6.878 -1.083 1.00 98.62 120 GLU A CA 1
ATOM 939 C C . GLU A 1 120 ? 4.759 8.354 -0.729 1.00 98.62 120 GLU A C 1
ATOM 941 O O . GLU A 1 120 ? 5.045 9.261 -1.511 1.00 98.62 120 GLU A O 1
ATOM 946 N N . VAL A 1 121 ? 4.220 8.612 0.467 1.00 98.75 121 VAL A N 1
ATOM 947 C CA . VAL A 1 121 ? 3.894 9.969 0.942 1.00 98.75 121 VAL A CA 1
ATOM 948 C C . VAL A 1 121 ? 5.153 10.833 1.033 1.00 98.75 121 VAL A C 1
ATOM 950 O O . VAL A 1 121 ? 5.152 11.980 0.580 1.00 98.75 121 VAL A O 1
ATOM 953 N N . LEU A 1 122 ? 6.246 10.290 1.582 1.00 98.69 122 LEU A N 1
ATOM 954 C CA . LEU A 1 122 ? 7.501 11.028 1.719 1.00 98.69 122 LEU A CA 1
ATOM 955 C C . LEU A 1 122 ? 8.303 11.034 0.419 1.00 98.69 122 LEU A C 1
ATOM 957 O O . LEU A 1 122 ? 9.073 11.970 0.186 1.00 98.69 122 LEU A O 1
ATOM 961 N N . TYR A 1 123 ? 8.167 10.009 -0.425 1.00 98.56 123 TYR A N 1
ATOM 962 C CA . TYR A 1 123 ? 8.741 10.025 -1.770 1.00 98.56 123 TYR A CA 1
ATOM 963 C C . TYR A 1 123 ? 8.150 11.153 -2.623 1.00 98.56 123 TYR A C 1
ATOM 965 O O . TYR A 1 123 ? 8.908 11.935 -3.201 1.00 98.56 123 TYR A O 1
ATOM 973 N N . ARG A 1 124 ? 6.818 11.295 -2.632 1.00 98.38 124 ARG A N 1
ATOM 974 C CA . ARG A 1 124 ? 6.111 12.338 -3.393 1.00 98.38 124 ARG A CA 1
ATOM 975 C C . ARG A 1 124 ? 6.142 13.723 -2.743 1.00 98.38 124 ARG A C 1
ATOM 977 O O . ARG A 1 124 ? 5.916 14.714 -3.429 1.00 98.38 124 ARG A O 1
ATOM 984 N N . ASN A 1 125 ? 6.534 13.808 -1.471 1.00 97.81 125 ASN A N 1
ATOM 985 C CA . ASN A 1 125 ? 6.516 15.031 -0.657 1.00 97.81 125 ASN A CA 1
ATOM 986 C C . ASN A 1 125 ? 5.095 15.580 -0.433 1.00 97.81 125 ASN A C 1
ATOM 988 O O . ASN A 1 125 ? 4.905 16.791 -0.335 1.00 97.81 125 ASN A O 1
ATOM 992 N N . ASP A 1 126 ? 4.107 14.690 -0.325 1.00 98.06 126 ASP A N 1
ATOM 993 C CA . ASP A 1 126 ? 2.706 15.066 -0.091 1.00 98.06 126 ASP A CA 1
ATOM 994 C C . ASP A 1 126 ? 2.474 15.542 1.356 1.00 98.06 126 ASP A C 1
ATOM 996 O O . ASP A 1 126 ? 1.544 16.299 1.638 1.00 98.06 126 ASP A O 1
ATOM 1000 N N . ALA A 1 127 ? 3.330 15.102 2.284 1.00 97.50 127 ALA A N 1
ATOM 1001 C CA . ALA A 1 127 ? 3.364 15.536 3.675 1.00 97.50 127 ALA A CA 1
ATOM 1002 C C . ALA A 1 127 ? 4.795 15.455 4.230 1.00 97.50 127 ALA A C 1
ATOM 1004 O O . ALA A 1 127 ? 5.632 14.702 3.726 1.00 97.50 127 ALA A O 1
ATOM 1005 N N . ASP A 1 128 ? 5.074 16.216 5.290 1.00 97.88 128 ASP A N 1
ATOM 1006 C CA . ASP A 1 128 ? 6.335 16.098 6.020 1.00 97.88 128 ASP A CA 1
ATOM 1007 C C . ASP A 1 128 ? 6.330 14.914 7.008 1.00 97.88 128 ASP A C 1
ATOM 1009 O O . ASP A 1 128 ? 5.307 14.275 7.275 1.00 97.88 128 ASP A O 1
ATOM 1013 N N . VAL A 1 129 ? 7.509 14.613 7.560 1.00 98.56 129 VAL A N 1
ATOM 1014 C CA . VAL A 1 129 ? 7.715 13.502 8.504 1.00 98.56 129 VAL A CA 1
ATOM 1015 C C . VAL A 1 129 ? 6.813 13.632 9.732 1.00 98.56 129 VAL A C 1
ATOM 1017 O O . VAL A 1 129 ? 6.220 12.644 10.164 1.00 98.56 129 VAL A O 1
ATOM 1020 N N . ALA A 1 130 ? 6.684 14.840 10.285 1.00 98.50 130 ALA A N 1
ATOM 1021 C CA . ALA A 1 130 ? 5.878 15.086 11.476 1.00 98.50 130 ALA A CA 1
ATOM 1022 C C . ALA A 1 130 ? 4.389 14.812 11.216 1.00 98.50 130 ALA A C 1
ATOM 1024 O O . ALA A 1 130 ? 3.731 14.149 12.020 1.00 98.50 130 ALA A O 1
ATOM 1025 N N . SER A 1 131 ? 3.880 15.258 10.068 1.00 98.44 131 SER A N 1
ATOM 1026 C CA . SER A 1 131 ? 2.500 15.042 9.640 1.00 98.44 131 SER A CA 1
ATOM 1027 C C . SER A 1 131 ? 2.217 13.562 9.399 1.00 98.44 131 SER A C 1
ATOM 1029 O O . SER A 1 131 ? 1.224 13.042 9.903 1.00 98.44 131 SER A O 1
ATOM 1031 N N . LEU A 1 132 ? 3.108 12.842 8.707 1.00 98.69 132 LEU A N 1
ATOM 1032 C CA . LEU A 1 132 ? 2.933 11.403 8.491 1.00 98.69 132 LEU A CA 1
ATOM 1033 C C . LEU A 1 132 ? 2.951 10.617 9.813 1.00 98.69 132 LEU A C 1
ATOM 1035 O O . LEU A 1 132 ? 2.130 9.719 10.009 1.00 98.69 132 LEU A O 1
ATOM 1039 N N . VAL A 1 133 ? 3.838 10.966 10.749 1.00 98.88 133 VAL A N 1
ATOM 1040 C CA . VAL A 1 133 ? 3.868 10.357 12.090 1.00 98.88 133 VAL A CA 1
ATOM 1041 C C . VAL A 1 133 ? 2.567 10.627 12.853 1.00 98.88 133 VAL A C 1
ATOM 1043 O O . VAL A 1 133 ? 2.027 9.711 13.478 1.00 98.88 133 VAL A O 1
ATOM 1046 N N . ASP A 1 134 ? 2.024 11.845 12.783 1.00 98.69 134 ASP A N 1
ATOM 1047 C CA . ASP A 1 134 ? 0.720 12.176 13.370 1.00 98.69 134 ASP A CA 1
ATOM 1048 C C . ASP A 1 134 ? -0.412 11.334 12.754 1.00 98.69 134 ASP A C 1
ATOM 1050 O O . ASP A 1 134 ? -1.213 10.737 13.480 1.00 98.69 134 ASP A O 1
ATOM 1054 N N . TYR A 1 135 ? -0.433 11.189 11.427 1.00 98.81 135 TYR A N 1
ATOM 1055 C CA . TYR A 1 135 ? -1.406 10.356 10.715 1.00 98.81 135 TYR A CA 1
ATOM 1056 C C . TYR A 1 135 ? -1.347 8.892 11.160 1.00 98.81 135 TYR A C 1
ATOM 1058 O O . TYR A 1 135 ? -2.375 8.302 11.510 1.00 98.81 135 TYR A O 1
ATOM 1066 N N . ILE A 1 136 ? -0.141 8.318 11.224 1.00 98.88 136 ILE A N 1
ATOM 1067 C CA . ILE A 1 136 ? 0.092 6.949 11.700 1.00 98.88 136 ILE A CA 1
ATOM 1068 C C . ILE A 1 136 ? -0.419 6.790 13.136 1.00 98.88 136 ILE A C 1
ATOM 1070 O O . ILE A 1 136 ? -1.148 5.842 13.426 1.00 98.88 136 ILE A O 1
ATOM 1074 N N . ASN A 1 137 ? -0.091 7.721 14.035 1.00 98.81 137 ASN A N 1
ATOM 1075 C CA . ASN A 1 137 ? -0.485 7.648 15.444 1.00 98.81 137 ASN A CA 1
ATOM 1076 C C . ASN A 1 137 ? -2.002 7.767 15.649 1.00 98.81 137 ASN A C 1
ATOM 1078 O O . ASN A 1 137 ? -2.565 7.054 16.490 1.00 98.81 137 ASN A O 1
ATOM 1082 N N . LYS A 1 138 ? -2.680 8.617 14.870 1.00 98.75 138 LYS A N 1
ATOM 1083 C CA . LYS A 1 138 ? -4.146 8.732 14.870 1.00 98.75 138 LYS A CA 1
ATOM 1084 C C . LYS A 1 138 ? -4.805 7.416 14.463 1.00 98.75 138 LYS A C 1
ATOM 1086 O O . LYS A 1 138 ? -5.651 6.905 15.198 1.00 98.75 138 LYS A O 1
ATOM 1091 N N . VAL A 1 139 ? -4.366 6.825 13.351 1.00 98.75 139 VAL A N 1
ATOM 1092 C CA . VAL A 1 139 ? -4.890 5.536 12.870 1.00 98.75 139 VAL A CA 1
ATOM 1093 C C . VAL A 1 139 ? -4.591 4.422 13.873 1.00 98.75 139 VAL A C 1
ATOM 1095 O O . VAL A 1 139 ? -5.487 3.664 14.236 1.00 98.75 139 VAL A O 1
ATOM 1098 N N . LYS A 1 140 ? -3.363 4.362 14.397 1.00 98.44 140 LYS A N 1
ATOM 1099 C CA . LYS A 1 140 ? -2.942 3.372 15.395 1.00 98.44 140 LYS A CA 1
ATOM 1100 C C . LYS A 1 140 ? -3.781 3.439 16.663 1.00 98.44 140 LYS A C 1
ATOM 1102 O O . LYS A 1 140 ? -4.226 2.405 17.151 1.00 98.44 140 LYS A O 1
ATOM 1107 N N . THR A 1 141 ? -4.047 4.640 17.172 1.00 98.38 141 THR A N 1
ATOM 1108 C CA . THR A 1 141 ? -4.920 4.842 18.338 1.00 98.38 141 THR A CA 1
ATOM 1109 C C . THR A 1 141 ? -6.330 4.331 18.066 1.00 98.38 141 THR A C 1
ATOM 1111 O O . THR A 1 141 ? -6.890 3.614 18.896 1.00 98.38 141 THR A O 1
ATOM 1114 N N . LEU A 1 142 ? -6.873 4.650 16.890 1.00 97.75 142 LEU A N 1
ATOM 1115 C CA . LEU A 1 142 ? -8.218 4.259 16.487 1.00 97.75 142 LEU A CA 1
ATOM 1116 C C . LEU A 1 142 ? -8.380 2.734 16.382 1.00 97.75 142 LEU A C 1
ATOM 1118 O O . LEU A 1 142 ? -9.392 2.190 16.824 1.00 97.75 142 LEU A O 1
ATOM 1122 N N . VAL A 1 143 ? -7.386 2.028 15.835 1.00 97.50 143 VAL A N 1
ATOM 1123 C CA . VAL A 1 143 ? -7.501 0.582 15.560 1.00 97.50 143 VAL A CA 1
ATOM 1124 C C . VAL A 1 143 ? -6.912 -0.319 16.645 1.00 97.50 143 VAL A C 1
ATOM 1126 O O . VAL A 1 143 ? -7.155 -1.528 16.642 1.00 97.50 143 VAL A O 1
ATOM 1129 N N . LYS A 1 144 ? -6.200 0.250 17.627 1.00 95.69 144 LYS A N 1
ATOM 1130 C CA . LYS A 1 144 ? -5.622 -0.485 18.763 1.00 95.69 144 LYS A CA 1
ATOM 1131 C C . LYS A 1 144 ? -6.631 -1.377 19.506 1.00 95.69 144 LYS A C 1
ATOM 1133 O O . LYS A 1 144 ? -6.266 -2.519 19.785 1.00 95.69 144 LYS A O 1
ATOM 1138 N N . PRO A 1 145 ? -7.884 -0.957 19.793 1.00 94.38 145 PRO A N 1
ATOM 1139 C CA . PRO A 1 145 ? -8.866 -1.824 20.458 1.00 94.38 145 PRO A CA 1
ATOM 1140 C C . PRO A 1 145 ? -9.240 -3.079 19.656 1.00 94.38 145 PRO A C 1
ATOM 1142 O O . PRO A 1 145 ? -9.749 -4.038 20.227 1.00 94.38 145 PRO A O 1
ATOM 1145 N N . LYS A 1 146 ? -8.996 -3.076 18.340 1.00 92.75 146 LYS A N 1
ATOM 1146 C CA . LYS A 1 146 ? -9.230 -4.212 17.439 1.00 92.75 146 LYS A CA 1
ATOM 1147 C C . LYS A 1 146 ? -7.981 -5.082 17.241 1.00 92.75 146 LYS A C 1
ATOM 1149 O O . LYS A 1 146 ? -8.059 -6.092 16.554 1.00 92.75 146 LYS A O 1
ATOM 1154 N N . GLY A 1 147 ? -6.835 -4.702 17.817 1.00 94.88 147 GLY A N 1
ATOM 1155 C CA . GLY A 1 147 ? -5.574 -5.440 17.686 1.00 94.88 147 GLY A CA 1
ATOM 1156 C C . GLY A 1 147 ? -4.942 -5.385 16.289 1.00 94.88 147 GLY A C 1
ATOM 1157 O O . GLY A 1 147 ? -4.090 -6.215 15.979 1.00 94.88 147 GLY A O 1
ATOM 1158 N N . ILE A 1 148 ? -5.349 -4.431 15.446 1.00 97.25 148 ILE A N 1
ATOM 1159 C CA . ILE A 1 148 ? -4.851 -4.293 14.071 1.00 97.25 148 ILE A CA 1
ATOM 1160 C C . ILE A 1 148 ? -3.530 -3.526 14.082 1.00 97.25 148 ILE A C 1
ATOM 1162 O O . ILE A 1 148 ? -3.402 -2.499 14.748 1.00 97.25 148 ILE A O 1
ATOM 1166 N N . LYS A 1 149 ? -2.551 -4.022 13.323 1.00 98.38 149 LYS A N 1
ATOM 1167 C CA . LYS A 1 149 ? -1.241 -3.383 13.168 1.00 98.38 149 LYS A CA 1
ATOM 1168 C C . LYS A 1 149 ? -1.281 -2.280 12.114 1.00 98.38 149 LYS A C 1
ATOM 1170 O O . LYS A 1 149 ? -1.999 -2.386 11.120 1.00 98.38 149 LYS A O 1
ATOM 1175 N N . VAL A 1 150 ? -0.455 -1.258 12.299 1.00 98.88 150 VAL A N 1
ATOM 1176 C CA . VAL A 1 150 ? -0.356 -0.106 11.398 1.00 98.88 150 VAL A CA 1
ATOM 1177 C C . VAL A 1 150 ? 1.046 0.005 10.811 1.00 98.88 150 VAL A C 1
ATOM 1179 O O . VAL A 1 150 ? 2.047 -0.166 11.504 1.00 98.88 150 VAL A O 1
ATOM 1182 N N . THR A 1 151 ? 1.118 0.312 9.522 1.00 98.88 151 THR A N 1
ATOM 1183 C CA . THR A 1 151 ? 2.352 0.549 8.766 1.00 98.88 151 THR A CA 1
ATOM 1184 C C . THR A 1 151 ? 2.184 1.770 7.861 1.00 98.88 151 THR A C 1
ATOM 1186 O O . THR A 1 151 ? 1.104 2.350 7.793 1.00 98.88 151 THR A O 1
ATOM 1189 N N . THR A 1 152 ? 3.239 2.140 7.148 1.00 98.88 152 THR A N 1
ATOM 1190 C CA . THR A 1 152 ? 3.193 3.019 5.977 1.00 98.88 152 THR A CA 1
ATOM 1191 C C . THR A 1 152 ? 4.017 2.364 4.873 1.00 98.88 152 THR A C 1
ATOM 1193 O O . THR A 1 152 ? 4.959 1.622 5.182 1.00 98.88 152 THR A O 1
ATOM 1196 N N . ALA A 1 153 ? 3.632 2.582 3.616 1.00 98.88 153 ALA A N 1
ATOM 1197 C CA . ALA A 1 153 ? 4.400 2.123 2.469 1.00 98.88 153 ALA A CA 1
ATOM 1198 C C . ALA A 1 153 ? 5.210 3.275 1.874 1.00 98.88 153 ALA A C 1
ATOM 1200 O O . ALA A 1 153 ? 4.671 4.358 1.679 1.00 98.88 153 ALA A O 1
ATOM 1201 N N . ASP A 1 154 ? 6.490 3.065 1.583 1.00 98.88 154 ASP A N 1
ATOM 1202 C CA . ASP A 1 154 ? 7.333 4.055 0.901 1.00 98.88 154 ASP A CA 1
ATOM 1203 C C . ASP A 1 154 ? 8.529 3.366 0.220 1.00 98.88 154 ASP A C 1
ATOM 1205 O O . ASP A 1 154 ? 8.760 2.164 0.409 1.00 98.88 154 ASP A O 1
ATOM 1209 N N . VAL A 1 155 ? 9.285 4.114 -0.586 1.00 98.75 155 VAL A N 1
ATOM 1210 C CA . VAL A 1 155 ? 10.512 3.606 -1.216 1.00 98.75 155 VAL A CA 1
ATOM 1211 C C . VAL A 1 155 ? 11.594 3.331 -0.171 1.00 98.75 155 VAL A C 1
ATOM 1213 O O . VAL A 1 155 ? 11.612 3.923 0.909 1.00 98.75 155 VAL A O 1
ATOM 1216 N N . TYR A 1 156 ? 12.537 2.444 -0.495 1.00 98.56 156 TYR A N 1
ATOM 1217 C CA . TYR A 1 156 ? 13.506 1.897 0.465 1.00 98.56 156 TYR A CA 1
ATOM 1218 C C . TYR A 1 156 ? 14.315 2.946 1.257 1.00 98.56 156 TYR A C 1
ATOM 1220 O O . TYR A 1 156 ? 14.679 2.698 2.403 1.00 98.56 156 TYR A O 1
ATOM 1228 N N . TYR A 1 157 ? 14.551 4.137 0.697 1.00 97.88 157 TYR A N 1
ATOM 1229 C CA . TYR A 1 157 ? 15.290 5.240 1.331 1.00 97.88 157 TYR A CA 1
ATOM 1230 C C . TYR A 1 157 ? 14.404 6.309 2.003 1.00 97.88 157 TYR A C 1
ATOM 1232 O O . TYR A 1 157 ? 14.904 7.366 2.392 1.00 97.88 157 TYR A O 1
ATOM 1240 N N . LYS A 1 158 ? 13.092 6.076 2.149 1.00 98.44 158 LYS A N 1
ATOM 1241 C CA . LYS A 1 158 ? 12.119 7.032 2.716 1.00 98.44 158 LYS A CA 1
ATOM 1242 C C . LYS A 1 158 ? 11.525 6.574 4.054 1.00 98.44 158 LYS A C 1
ATOM 1244 O O . LYS A 1 158 ? 10.372 6.845 4.367 1.00 98.44 158 LYS A O 1
ATOM 1249 N N . PHE A 1 159 ? 12.353 5.959 4.897 1.00 98.56 159 PHE A N 1
ATOM 1250 C CA . PHE A 1 159 ? 11.995 5.568 6.265 1.00 98.56 159 PHE A CA 1
ATOM 1251 C C . PHE A 1 159 ? 12.872 6.283 7.304 1.00 98.56 159 PHE A C 1
ATOM 1253 O O . PHE A 1 159 ? 13.795 5.678 7.854 1.00 98.56 159 PHE A O 1
ATOM 1260 N N . PRO A 1 160 ? 12.622 7.575 7.5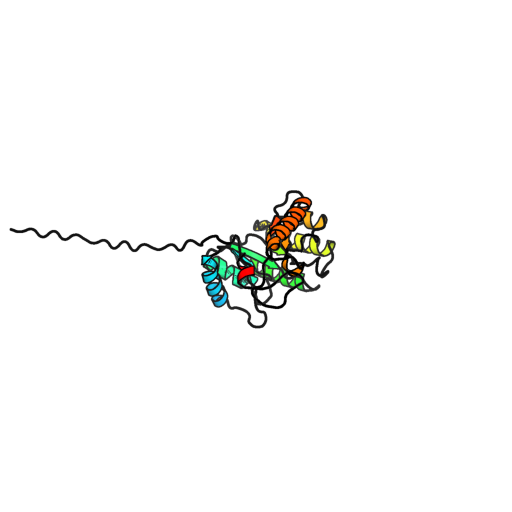90 1.00 98.56 160 PRO A N 1
ATOM 1261 C CA . PRO A 1 160 ? 13.333 8.270 8.657 1.00 98.56 160 PRO A CA 1
ATOM 1262 C C . PRO A 1 160 ? 13.025 7.632 10.030 1.00 98.56 160 PRO A C 1
ATOM 1264 O O . PRO A 1 160 ? 11.957 7.025 10.199 1.00 98.56 160 PRO A O 1
ATOM 1267 N N . PRO A 1 161 ? 13.926 7.755 11.025 1.00 98.62 161 PRO A N 1
ATOM 1268 C CA . PRO A 1 161 ? 13.793 7.078 12.317 1.00 98.62 161 PRO A CA 1
ATOM 1269 C C . PRO A 1 161 ? 12.456 7.314 13.030 1.00 98.62 161 PRO A C 1
ATOM 1271 O O . PRO A 1 161 ? 11.940 6.399 13.668 1.00 98.62 161 PRO A O 1
ATOM 1274 N N . GLU A 1 162 ? 11.873 8.504 12.905 1.00 98.75 162 GLU A N 1
ATOM 1275 C CA . GLU A 1 162 ? 10.595 8.881 13.510 1.00 98.75 162 GLU A CA 1
ATOM 1276 C C . GLU A 1 162 ? 9.431 8.061 12.935 1.00 98.75 162 GLU A C 1
ATOM 1278 O O . GLU A 1 162 ? 8.582 7.565 13.681 1.00 98.75 162 GLU A O 1
ATOM 1283 N N . VAL A 1 163 ? 9.422 7.844 11.615 1.00 98.81 163 VAL A N 1
ATOM 1284 C CA . VAL A 1 163 ? 8.428 6.989 10.946 1.00 98.81 163 VAL A CA 1
ATOM 1285 C C . VAL A 1 163 ? 8.642 5.535 11.338 1.00 98.81 163 VAL A C 1
ATOM 1287 O O . VAL A 1 163 ? 7.682 4.860 11.718 1.00 98.81 163 VAL A O 1
ATOM 1290 N N . VAL A 1 164 ? 9.897 5.065 11.324 1.00 98.81 164 VAL A N 1
ATOM 1291 C CA . VAL A 1 164 ? 10.245 3.707 11.769 1.00 98.81 164 VAL A CA 1
ATOM 1292 C C . VAL A 1 164 ? 9.743 3.468 13.188 1.00 98.81 164 VAL A C 1
ATOM 1294 O O . VAL A 1 164 ? 9.170 2.417 13.454 1.00 98.81 164 VAL A O 1
ATOM 1297 N N . GLN A 1 165 ? 9.898 4.429 14.101 1.00 98.69 165 GLN A N 1
ATOM 1298 C CA . GLN A 1 165 ? 9.433 4.324 15.486 1.00 98.69 165 GLN A CA 1
ATOM 1299 C C . GLN A 1 165 ? 7.902 4.293 15.610 1.00 98.69 165 GLN A C 1
ATOM 1301 O O . GLN A 1 165 ? 7.393 3.527 16.434 1.00 98.69 165 GLN A O 1
ATOM 1306 N N . ALA A 1 166 ? 7.171 5.044 14.784 1.00 98.69 166 ALA A N 1
ATOM 1307 C CA . ALA A 1 166 ? 5.711 5.145 14.858 1.00 98.69 166 ALA A CA 1
ATOM 1308 C C . ALA A 1 166 ? 4.971 3.862 14.411 1.00 98.69 166 ALA A C 1
ATOM 1310 O O . ALA A 1 166 ? 3.983 3.449 15.034 1.00 98.69 166 ALA A O 1
ATOM 1311 N N . VAL A 1 167 ? 5.455 3.191 13.361 1.00 98.88 167 VAL A N 1
ATOM 1312 C CA . VAL A 1 167 ? 4.792 2.009 12.769 1.00 98.88 167 VAL A CA 1
ATOM 1313 C C . VAL A 1 167 ? 4.972 0.722 13.587 1.00 98.88 167 VAL A C 1
ATOM 1315 O O . VAL A 1 167 ? 5.880 0.612 14.406 1.00 98.88 167 VAL A O 1
ATOM 1318 N N . ASP A 1 168 ? 4.119 -0.282 13.386 1.00 98.81 168 ASP A N 1
ATOM 1319 C CA . ASP A 1 168 ? 4.276 -1.629 13.970 1.00 98.81 168 ASP A CA 1
ATOM 1320 C C . ASP A 1 168 ? 5.189 -2.538 13.135 1.00 98.81 168 ASP A C 1
ATOM 1322 O O . ASP A 1 168 ? 5.825 -3.449 13.665 1.00 98.81 168 ASP A O 1
ATOM 1326 N N . PHE A 1 169 ? 5.245 -2.293 11.828 1.00 98.88 169 PHE A N 1
ATOM 1327 C CA . PHE A 1 169 ? 6.102 -2.958 10.847 1.00 98.88 169 PHE A CA 1
ATOM 1328 C C . PHE A 1 169 ? 6.298 -2.022 9.647 1.00 98.88 169 PHE A C 1
ATOM 1330 O O . PHE A 1 169 ? 5.547 -1.056 9.495 1.00 98.88 169 PHE A O 1
ATOM 1337 N N . ILE A 1 170 ? 7.289 -2.286 8.800 1.00 98.88 170 ILE A N 1
ATOM 1338 C CA . ILE A 1 170 ? 7.610 -1.464 7.624 1.00 98.88 170 ILE A CA 1
ATOM 1339 C C . ILE A 1 170 ? 7.121 -2.155 6.351 1.00 98.88 170 ILE A C 1
ATOM 1341 O O . ILE A 1 170 ? 7.264 -3.369 6.218 1.00 98.88 170 ILE A O 1
ATOM 1345 N N . THR A 1 171 ? 6.579 -1.379 5.413 1.00 98.81 171 THR A N 1
ATOM 1346 C CA . THR A 1 171 ? 6.166 -1.859 4.090 1.00 98.81 171 THR A CA 1
ATOM 1347 C C . THR A 1 171 ? 6.996 -1.157 3.020 1.00 98.81 171 THR A C 1
ATOM 1349 O O . THR A 1 171 ? 6.841 0.034 2.810 1.00 98.81 171 THR A O 1
ATOM 1352 N N . MET A 1 172 ? 7.899 -1.861 2.346 1.00 98.75 172 MET A N 1
ATOM 1353 C CA . MET A 1 172 ? 8.753 -1.276 1.309 1.00 98.75 172 MET A CA 1
ATOM 1354 C C . MET A 1 172 ? 8.115 -1.421 -0.074 1.00 98.75 172 MET A C 1
ATOM 1356 O O . MET A 1 172 ? 7.719 -2.523 -0.457 1.00 98.75 172 MET A O 1
ATOM 1360 N N . ASN A 1 173 ? 8.106 -0.339 -0.846 1.00 98.81 173 ASN A N 1
ATOM 1361 C CA . ASN A 1 173 ? 7.893 -0.380 -2.288 1.00 98.81 173 ASN A CA 1
ATOM 1362 C C . ASN A 1 173 ? 9.249 -0.316 -2.996 1.00 98.81 173 ASN A C 1
ATOM 1364 O O . ASN A 1 173 ? 10.094 0.515 -2.661 1.00 98.81 173 ASN A O 1
ATOM 1368 N N . ALA A 1 174 ? 9.472 -1.192 -3.969 1.00 98.44 174 ALA A N 1
ATOM 1369 C CA . ALA A 1 174 ? 10.678 -1.157 -4.782 1.00 98.44 174 ALA A CA 1
ATOM 1370 C C . ALA A 1 174 ? 10.426 -1.798 -6.144 1.00 98.44 174 ALA A C 1
ATOM 1372 O O . ALA A 1 174 ? 9.918 -2.916 -6.250 1.00 98.44 174 ALA A O 1
ATOM 1373 N N . PHE A 1 175 ? 10.836 -1.099 -7.196 1.00 98.44 175 PHE A N 1
ATOM 1374 C CA . PHE A 1 175 ? 10.665 -1.533 -8.575 1.00 98.44 175 PHE A CA 1
ATOM 1375 C C . PHE A 1 175 ? 11.993 -1.362 -9.313 1.00 98.44 175 PHE A C 1
ATOM 1377 O O . PHE A 1 175 ? 12.194 -0.325 -9.946 1.00 98.44 175 PHE A O 1
ATOM 1384 N N . PRO A 1 176 ? 12.871 -2.382 -9.302 1.00 98.50 176 PRO A N 1
ATOM 1385 C CA . PRO A 1 176 ? 14.135 -2.353 -10.044 1.00 98.50 176 PRO A CA 1
ATOM 1386 C C . PRO A 1 176 ? 13.966 -1.961 -11.522 1.00 98.50 176 PRO A C 1
ATOM 1388 O O . PRO A 1 176 ? 14.839 -1.324 -12.108 1.00 98.50 176 PRO A O 1
ATOM 1391 N N . TYR A 1 177 ? 12.799 -2.256 -12.109 1.00 98.50 177 TYR A N 1
ATOM 1392 C CA . TYR A 1 177 ? 12.413 -1.774 -13.433 1.00 98.50 177 TYR A CA 1
ATOM 1393 C C . TYR A 1 177 ? 12.596 -0.252 -13.597 1.00 98.50 177 TYR A C 1
ATOM 1395 O O . TYR A 1 177 ? 13.238 0.194 -14.547 1.00 98.50 177 TYR A O 1
ATOM 1403 N N . TRP A 1 178 ? 12.086 0.547 -12.654 1.00 98.12 178 TRP A N 1
ATOM 1404 C CA . TRP A 1 178 ? 12.159 2.015 -12.681 1.00 98.12 178 TRP A CA 1
ATOM 1405 C C . TRP A 1 178 ? 13.525 2.572 -12.267 1.00 98.12 178 TRP A C 1
ATOM 1407 O O . TRP A 1 178 ? 13.731 3.783 -12.273 1.00 98.12 178 TRP A O 1
ATOM 1417 N N . GLU A 1 179 ? 14.473 1.696 -11.951 1.00 97.69 179 GLU A N 1
ATOM 1418 C CA . GLU A 1 179 ? 15.869 2.036 -11.674 1.00 97.69 179 GLU A CA 1
ATOM 1419 C C . GLU A 1 179 ? 16.780 1.729 -12.874 1.00 97.69 179 GLU A C 1
ATOM 1421 O O . GLU A 1 179 ? 17.977 2.002 -12.843 1.00 97.69 179 GLU A O 1
ATOM 1426 N N . GLY A 1 180 ? 16.217 1.191 -13.961 1.00 97.94 180 GLY A N 1
ATOM 1427 C CA . GLY A 1 180 ? 16.956 0.878 -15.182 1.00 97.94 180 GLY A CA 1
ATOM 1428 C C . GLY A 1 180 ? 17.782 -0.401 -15.111 1.00 97.94 180 GLY A C 1
ATOM 1429 O O . GLY A 1 180 ? 18.720 -0.552 -15.895 1.00 97.94 180 GLY A O 1
ATOM 1430 N N . VAL A 1 181 ? 17.452 -1.287 -14.172 1.00 98.06 181 VAL A N 1
ATOM 1431 C CA . VAL A 1 181 ? 18.145 -2.548 -13.896 1.00 98.06 181 VAL A CA 1
ATOM 1432 C C . VAL A 1 181 ? 17.760 -3.603 -14.935 1.00 98.06 181 VAL A C 1
ATOM 1434 O O . VAL A 1 181 ? 16.601 -3.711 -15.314 1.00 98.06 181 VAL A O 1
ATOM 1437 N N . ALA A 1 182 ? 18.715 -4.413 -15.400 1.00 97.94 182 ALA A N 1
ATOM 1438 C CA . ALA A 1 182 ? 18.419 -5.537 -16.293 1.00 97.94 182 ALA A CA 1
ATOM 1439 C C . ALA A 1 182 ? 17.635 -6.643 -15.555 1.00 97.94 182 ALA A C 1
ATOM 1441 O O . ALA A 1 182 ? 17.810 -6.830 -14.350 1.00 97.94 182 ALA A O 1
ATOM 1442 N N . VAL A 1 183 ? 16.780 -7.399 -16.253 1.00 98.25 183 VAL A N 1
ATOM 1443 C CA . VAL A 1 183 ? 15.870 -8.366 -15.600 1.00 98.25 183 VAL A CA 1
ATOM 1444 C C . VAL A 1 183 ? 16.620 -9.430 -14.793 1.00 98.25 183 VAL A C 1
ATOM 1446 O O . VAL A 1 183 ? 16.182 -9.813 -13.712 1.00 98.25 183 VAL A O 1
ATOM 1449 N N . GLU A 1 184 ? 17.808 -9.827 -15.252 1.00 98.12 184 GLU A N 1
ATOM 1450 C CA . GLU A 1 184 ? 18.676 -10.808 -14.598 1.00 98.12 184 GLU A CA 1
ATOM 1451 C C . GLU A 1 184 ? 19.154 -10.350 -13.212 1.00 98.12 184 GLU A C 1
ATOM 1453 O O . GLU A 1 184 ? 19.547 -11.174 -12.389 1.00 98.12 184 GLU A O 1
ATOM 1458 N N . GLN A 1 185 ? 19.123 -9.040 -12.952 1.00 98.25 185 GLN A N 1
ATOM 1459 C CA . GLN A 1 185 ? 19.526 -8.417 -11.691 1.00 98.25 185 GLN A CA 1
ATOM 1460 C C . GLN A 1 185 ? 18.332 -7.915 -10.870 1.00 98.25 185 GLN A C 1
ATOM 1462 O O . GLN A 1 185 ? 18.512 -7.551 -9.707 1.00 98.25 185 GLN A O 1
ATOM 1467 N N . GLY A 1 186 ? 17.116 -7.914 -11.431 1.00 98.25 186 GLY A N 1
ATOM 1468 C CA . GLY A 1 186 ? 15.940 -7.309 -10.805 1.00 98.25 186 GLY A CA 1
ATOM 1469 C C . GLY A 1 186 ? 15.679 -7.851 -9.399 1.00 98.25 186 GLY A C 1
ATOM 1470 O O . GLY A 1 186 ? 15.648 -7.091 -8.433 1.00 98.25 186 GLY A O 1
ATOM 1471 N N . ALA A 1 187 ? 15.579 -9.174 -9.255 1.00 98.19 187 ALA A N 1
ATOM 1472 C CA . ALA A 1 187 ? 15.334 -9.798 -7.955 1.00 98.19 187 ALA A CA 1
ATOM 1473 C C . ALA A 1 187 ? 16.466 -9.540 -6.941 1.00 98.19 187 ALA A C 1
ATOM 1475 O O . ALA A 1 187 ? 16.183 -9.271 -5.774 1.00 98.19 187 ALA A O 1
ATOM 1476 N N . SER A 1 188 ? 17.738 -9.572 -7.362 1.00 98.38 188 SER A N 1
ATOM 1477 C CA . SER A 1 188 ? 18.860 -9.261 -6.464 1.00 98.38 188 SER A CA 1
ATOM 1478 C C . SER A 1 188 ? 18.829 -7.809 -5.988 1.00 98.38 188 SER A C 1
ATOM 1480 O O . SER A 1 188 ? 18.962 -7.572 -4.793 1.00 98.38 188 SER A O 1
ATOM 1482 N N . THR A 1 189 ? 18.551 -6.851 -6.878 1.00 98.69 189 THR A N 1
ATOM 1483 C CA . THR A 1 189 ? 18.449 -5.433 -6.509 1.00 98.69 189 THR A CA 1
ATOM 1484 C C . THR A 1 189 ? 17.280 -5.176 -5.560 1.00 98.69 189 THR A C 1
ATOM 1486 O O . THR A 1 189 ? 17.437 -4.471 -4.567 1.00 98.69 189 THR A O 1
ATOM 1489 N N . LEU A 1 190 ? 16.122 -5.804 -5.798 1.00 98.75 190 LEU A N 1
ATOM 1490 C CA . LEU A 1 190 ? 14.997 -5.759 -4.860 1.00 98.75 190 LEU A CA 1
ATOM 1491 C C . LEU A 1 190 ? 15.406 -6.253 -3.463 1.00 98.75 190 LEU A C 1
ATOM 1493 O O . LEU A 1 190 ? 15.027 -5.651 -2.457 1.00 98.75 190 LEU A O 1
ATOM 1497 N N . MET A 1 191 ? 16.174 -7.344 -3.394 1.00 98.69 191 MET A N 1
ATOM 1498 C CA . MET A 1 191 ? 16.628 -7.894 -2.120 1.00 98.69 191 MET A CA 1
ATOM 1499 C C . MET A 1 191 ? 17.678 -7.016 -1.438 1.00 98.69 191 MET A C 1
ATOM 1501 O O . MET A 1 191 ? 17.627 -6.902 -0.215 1.00 98.69 191 MET A O 1
ATOM 1505 N N . ASP A 1 192 ? 18.563 -6.350 -2.178 1.00 98.81 192 ASP A N 1
ATOM 1506 C CA . ASP A 1 192 ? 19.503 -5.374 -1.611 1.00 98.81 192 ASP A CA 1
ATOM 1507 C C . ASP A 1 192 ? 18.757 -4.198 -0.961 1.00 98.81 192 ASP A C 1
ATOM 1509 O O . ASP A 1 192 ? 19.031 -3.839 0.189 1.00 98.81 192 ASP A O 1
ATOM 1513 N N . HIS A 1 193 ? 17.735 -3.665 -1.639 1.00 98.81 193 HIS A N 1
ATOM 1514 C CA . HIS A 1 193 ? 16.851 -2.631 -1.086 1.00 98.81 193 HIS A CA 1
ATOM 1515 C C . HIS A 1 193 ? 16.111 -3.117 0.158 1.00 98.81 193 HIS A C 1
ATOM 1517 O O . HIS A 1 193 ? 16.044 -2.412 1.167 1.00 98.81 193 HIS A O 1
ATOM 1523 N N . TYR A 1 194 ? 15.605 -4.351 0.131 1.00 98.81 194 TYR A N 1
ATOM 1524 C CA . TYR A 1 194 ? 14.963 -4.960 1.292 1.00 98.81 194 TYR A CA 1
ATOM 1525 C C . TYR A 1 194 ? 15.930 -5.074 2.482 1.00 98.81 194 TYR A C 1
ATOM 1527 O O . TYR A 1 194 ? 15.565 -4.707 3.600 1.00 98.81 194 TYR A O 1
ATOM 1535 N N . GLN A 1 195 ? 17.171 -5.526 2.263 1.00 98.75 195 GLN A N 1
ATOM 1536 C CA . GLN A 1 195 ? 18.181 -5.620 3.325 1.00 98.75 195 GLN A CA 1
ATOM 1537 C C . GLN A 1 195 ? 18.564 -4.246 3.882 1.00 98.75 195 GLN A C 1
ATOM 1539 O O . GLN A 1 195 ? 18.760 -4.113 5.093 1.00 98.75 195 GLN A O 1
ATOM 1544 N N . TYR A 1 196 ? 18.606 -3.213 3.037 1.00 98.75 196 TYR A N 1
ATOM 1545 C CA . TYR A 1 196 ? 18.777 -1.838 3.499 1.00 98.75 196 TYR A CA 1
ATOM 1546 C C . TYR A 1 196 ? 17.666 -1.438 4.482 1.00 98.75 196 TYR A C 1
ATOM 1548 O O . TYR A 1 196 ? 17.961 -0.975 5.588 1.00 98.75 196 TYR A O 1
ATOM 1556 N N . VAL A 1 197 ? 16.397 -1.686 4.131 1.00 98.81 197 VAL A N 1
ATOM 1557 C CA . VAL A 1 197 ? 15.257 -1.372 5.009 1.00 98.81 197 VAL A CA 1
ATOM 1558 C C . VAL A 1 197 ? 15.308 -2.185 6.305 1.00 98.81 197 VAL A C 1
ATOM 1560 O O . VAL A 1 197 ? 15.085 -1.631 7.380 1.00 98.81 197 VAL A O 1
ATOM 1563 N N . VAL A 1 198 ? 15.665 -3.472 6.244 1.00 98.75 198 VAL A N 1
ATOM 1564 C CA . VAL A 1 198 ? 15.874 -4.313 7.439 1.00 98.75 198 VAL A CA 1
ATOM 1565 C C . VAL A 1 198 ? 16.927 -3.709 8.371 1.00 98.75 198 VAL A C 1
ATOM 1567 O O . VAL A 1 198 ? 16.714 -3.669 9.585 1.00 98.75 198 VAL A O 1
ATOM 1570 N N . GLY A 1 199 ? 18.026 -3.183 7.824 1.00 98.62 199 GLY A N 1
ATOM 1571 C CA . GLY A 1 199 ? 19.094 -2.546 8.598 1.00 98.62 199 GLY A CA 1
ATOM 1572 C C . GLY A 1 199 ? 18.639 -1.317 9.393 1.00 98.62 199 GLY A C 1
ATOM 1573 O O . GLY A 1 199 ? 19.142 -1.076 10.491 1.00 98.62 199 GLY A O 1
ATOM 1574 N N . ILE A 1 200 ? 17.652 -0.571 8.887 1.00 98.44 200 ILE A N 1
ATOM 1575 C CA . ILE A 1 200 ? 17.099 0.620 9.555 1.00 98.44 200 ILE A CA 1
ATOM 1576 C C . ILE A 1 200 ? 15.806 0.341 10.336 1.00 98.44 200 ILE A C 1
ATOM 1578 O O . ILE A 1 200 ? 15.334 1.217 11.058 1.00 98.44 200 ILE A O 1
ATOM 1582 N N . ALA A 1 201 ? 15.248 -0.873 10.257 1.00 98.31 201 ALA A N 1
ATOM 1583 C CA . ALA A 1 201 ? 13.940 -1.217 10.821 1.00 98.31 201 ALA A CA 1
ATOM 1584 C C . ALA A 1 201 ? 13.891 -1.313 12.356 1.00 98.31 201 ALA A C 1
ATOM 1586 O O . ALA A 1 201 ? 12.820 -1.535 12.922 1.00 98.31 201 ALA A O 1
ATOM 1587 N N . GLN A 1 202 ? 15.029 -1.183 13.049 1.00 97.62 202 GLN A N 1
ATOM 1588 C CA . GLN A 1 202 ? 15.123 -1.295 14.515 1.00 97.62 202 GLN A CA 1
ATOM 1589 C C . GLN A 1 202 ? 14.506 -2.606 15.052 1.00 97.62 202 GLN A C 1
ATOM 1591 O O . GLN A 1 202 ? 13.848 -2.628 16.090 1.00 97.62 202 GLN A O 1
ATOM 1596 N N . GLY A 1 203 ? 14.683 -3.707 14.312 1.00 98.06 203 GLY A N 1
ATOM 1597 C CA . GLY A 1 203 ? 14.150 -5.029 14.657 1.00 98.06 203 GLY A CA 1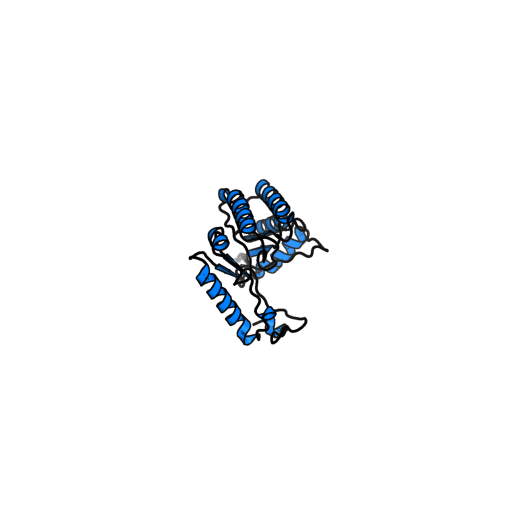
ATOM 1598 C C . GLY A 1 203 ? 12.657 -5.230 14.365 1.00 98.06 203 GLY A C 1
ATOM 1599 O O . GLY A 1 203 ? 12.132 -6.310 14.637 1.00 98.06 203 GLY A O 1
ATOM 1600 N N . LYS A 1 204 ? 11.959 -4.231 13.809 1.00 98.69 204 LYS A N 1
ATOM 1601 C CA . LYS A 1 204 ? 10.566 -4.387 13.371 1.00 98.69 204 LYS A CA 1
ATOM 1602 C C . LYS A 1 204 ? 10.489 -5.242 12.100 1.00 98.69 204 LYS A C 1
ATOM 1604 O O . LYS A 1 204 ? 11.410 -5.193 11.284 1.00 98.69 204 LYS A O 1
ATOM 1609 N N . PRO A 1 205 ? 9.399 -6.007 11.895 1.00 98.69 205 PRO A N 1
ATOM 1610 C CA . PRO A 1 205 ? 9.206 -6.747 10.654 1.00 98.69 205 PRO A CA 1
ATOM 1611 C C . PRO A 1 205 ? 9.201 -5.809 9.442 1.00 98.69 205 PRO A C 1
ATOM 1613 O O . PRO A 1 205 ? 8.657 -4.706 9.513 1.00 98.69 205 PRO A O 1
ATOM 1616 N N . VAL A 1 206 ? 9.760 -6.278 8.331 1.00 98.75 206 VAL A N 1
ATOM 1617 C CA . VAL A 1 206 ? 9.734 -5.595 7.034 1.00 98.75 206 VAL A CA 1
ATOM 1618 C C . VAL A 1 206 ? 9.007 -6.499 6.048 1.00 98.75 206 VAL A C 1
ATOM 1620 O O . VAL A 1 206 ? 9.265 -7.700 6.004 1.00 98.75 206 VAL A O 1
ATOM 1623 N N . ILE A 1 207 ? 8.089 -5.935 5.269 1.00 98.56 207 ILE A N 1
ATOM 1624 C CA . ILE A 1 207 ? 7.432 -6.623 4.157 1.00 98.56 207 ILE A CA 1
ATOM 1625 C C . ILE A 1 207 ? 7.638 -5.834 2.866 1.00 98.56 207 ILE A C 1
ATOM 1627 O O . ILE A 1 207 ? 7.807 -4.616 2.900 1.00 98.56 207 ILE A O 1
ATOM 1631 N N . ILE A 1 208 ? 7.587 -6.519 1.728 1.00 98.81 208 ILE A N 1
ATOM 1632 C CA . ILE A 1 208 ? 7.523 -5.874 0.414 1.00 98.81 208 ILE A CA 1
ATOM 1633 C C . ILE A 1 208 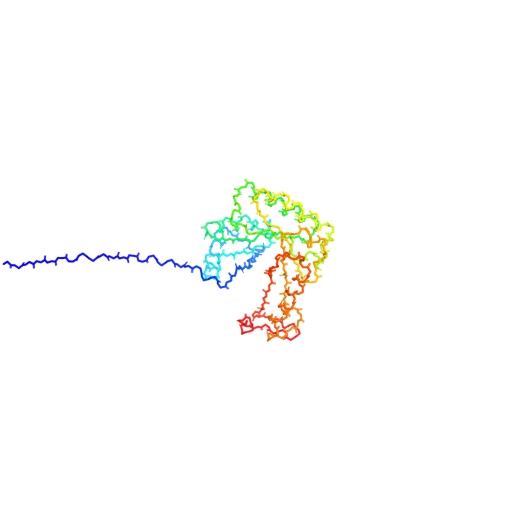? 6.046 -5.609 0.123 1.00 98.81 208 ILE A C 1
ATOM 1635 O O . ILE A 1 208 ? 5.258 -6.546 0.006 1.00 98.81 208 ILE A O 1
ATOM 1639 N N . GLY A 1 209 ? 5.662 -4.336 0.069 1.00 98.19 209 GLY A N 1
ATOM 1640 C CA . GLY A 1 209 ? 4.303 -3.922 -0.266 1.00 98.19 209 GLY A CA 1
ATOM 1641 C C . GLY A 1 209 ? 4.045 -3.989 -1.759 1.00 98.19 209 GLY A C 1
ATOM 1642 O O . GLY A 1 209 ? 2.990 -4.456 -2.190 1.00 98.19 209 GLY A O 1
ATOM 1643 N N . GLU A 1 210 ? 5.003 -3.514 -2.550 1.00 98.75 210 GLU A N 1
ATOM 1644 C CA . GLU A 1 210 ? 4.870 -3.425 -3.997 1.00 98.75 210 GLU A CA 1
ATOM 1645 C C . GLU A 1 210 ? 6.206 -3.690 -4.684 1.00 98.75 210 GLU A C 1
ATOM 1647 O O . GLU A 1 210 ? 7.247 -3.139 -4.324 1.00 98.75 210 GLU A O 1
ATOM 1652 N N . THR A 1 211 ? 6.143 -4.555 -5.686 1.00 98.56 211 THR A N 1
ATOM 1653 C CA . THR A 1 211 ? 7.179 -4.782 -6.682 1.00 98.56 211 THR A CA 1
ATOM 1654 C C . THR A 1 211 ? 6.524 -5.443 -7.893 1.00 98.56 211 THR A C 1
ATOM 1656 O O . THR A 1 211 ? 5.378 -5.900 -7.819 1.00 98.56 211 THR A O 1
ATOM 1659 N N . GLY A 1 212 ? 7.227 -5.498 -9.014 1.00 97.75 212 GLY A N 1
ATOM 1660 C CA . GLY A 1 212 ? 6.749 -6.163 -10.216 1.00 97.75 212 GLY A CA 1
ATOM 1661 C C . GLY A 1 212 ? 7.539 -5.759 -11.448 1.00 97.75 212 GLY A C 1
ATOM 1662 O O . GLY A 1 212 ? 8.352 -4.834 -11.415 1.00 97.75 212 GLY A O 1
ATOM 1663 N N . TRP A 1 213 ? 7.260 -6.456 -12.545 1.00 98.56 213 TRP A N 1
ATOM 1664 C CA . TRP A 1 213 ? 7.862 -6.191 -13.842 1.00 98.56 213 TRP A CA 1
ATOM 1665 C C . TRP A 1 213 ? 6.772 -6.138 -14.924 1.00 98.56 213 TRP A C 1
ATOM 1667 O O . TRP A 1 213 ? 5.932 -7.043 -14.991 1.00 98.56 213 TRP A O 1
ATOM 1677 N N . PRO A 1 214 ? 6.725 -5.083 -15.752 1.00 98.06 214 PRO A N 1
ATOM 1678 C CA . PRO A 1 214 ? 5.710 -4.942 -16.789 1.00 98.06 214 PRO A CA 1
ATOM 1679 C C . PRO A 1 214 ? 5.891 -5.954 -17.929 1.00 98.06 214 PRO A C 1
ATOM 1681 O O . PRO A 1 214 ? 7.004 -6.236 -18.372 1.00 98.06 214 PRO A O 1
ATOM 1684 N N . ALA A 1 215 ? 4.775 -6.478 -18.439 1.00 97.69 215 ALA A N 1
ATOM 1685 C CA . ALA A 1 215 ? 4.769 -7.383 -19.589 1.00 97.69 215 ALA A CA 1
ATOM 1686 C C . ALA A 1 215 ? 4.887 -6.651 -20.934 1.00 97.69 215 ALA A C 1
ATOM 1688 O O . ALA A 1 215 ? 5.306 -7.245 -21.919 1.00 97.69 215 ALA A O 1
ATOM 1689 N N . GLU A 1 216 ? 4.499 -5.379 -20.986 1.00 97.56 216 GLU A N 1
ATOM 1690 C CA . GLU A 1 216 ? 4.460 -4.559 -22.198 1.00 97.56 216 GLU A CA 1
ATOM 1691 C C . GLU A 1 216 ? 4.763 -3.094 -21.848 1.00 97.56 216 GLU A C 1
ATOM 1693 O O . GLU A 1 216 ? 4.756 -2.711 -20.676 1.00 97.56 216 GLU A O 1
ATOM 1698 N N . GLY A 1 217 ? 5.013 -2.267 -22.865 1.00 96.38 217 GLY A N 1
ATOM 1699 C CA . GLY A 1 217 ? 5.278 -0.836 -22.713 1.00 96.38 217 GLY A CA 1
ATOM 1700 C C . GLY A 1 217 ? 6.676 -0.430 -23.173 1.00 96.38 217 GLY A C 1
ATOM 1701 O O . GLY A 1 217 ? 7.326 -1.139 -23.939 1.00 96.38 217 GLY A O 1
ATOM 1702 N N . ALA A 1 218 ? 7.120 0.746 -22.732 1.00 96.69 218 ALA A N 1
ATOM 1703 C CA . ALA A 1 218 ? 8.426 1.293 -23.084 1.00 96.69 218 ALA A CA 1
ATOM 1704 C C . ALA A 1 218 ? 9.494 0.882 -22.072 1.00 96.69 218 ALA A C 1
ATOM 1706 O O . ALA A 1 218 ? 9.243 0.936 -20.868 1.00 96.69 218 ALA A O 1
ATOM 1707 N N . ASN A 1 219 ? 10.690 0.560 -22.566 1.00 97.50 219 ASN A N 1
ATOM 1708 C CA . ASN A 1 219 ? 11.865 0.302 -21.739 1.00 97.50 219 ASN A CA 1
ATOM 1709 C C . ASN A 1 219 ? 12.180 1.484 -20.815 1.00 97.50 219 ASN A C 1
ATOM 1711 O O . ASN A 1 219 ? 11.958 2.645 -21.167 1.00 97.50 219 ASN A O 1
ATOM 1715 N N . PHE A 1 220 ? 12.811 1.181 -19.686 1.00 97.62 220 PHE A N 1
ATOM 1716 C CA . PHE A 1 220 ? 13.430 2.177 -18.822 1.00 97.62 220 PHE A CA 1
ATOM 1717 C C . PHE A 1 220 ? 14.895 1.795 -18.628 1.00 97.62 220 PHE A C 1
ATOM 1719 O O . PHE A 1 220 ? 15.184 0.797 -17.984 1.00 97.62 220 PHE A O 1
ATOM 1726 N N . GLY A 1 221 ? 15.837 2.526 -19.229 1.00 97.81 221 GLY A N 1
ATOM 1727 C CA . GLY A 1 221 ? 17.248 2.115 -19.209 1.00 97.81 221 GLY A CA 1
ATOM 1728 C C . GLY A 1 221 ? 17.442 0.696 -19.770 1.00 97.81 221 GLY A C 1
ATOM 1729 O O . GLY A 1 221 ? 17.029 0.425 -20.899 1.00 97.81 221 GLY A O 1
ATOM 1730 N N . ALA A 1 222 ? 18.053 -0.203 -18.986 1.00 97.75 222 ALA A N 1
ATOM 1731 C CA . ALA A 1 222 ? 18.226 -1.614 -19.354 1.00 97.75 222 ALA A CA 1
ATOM 1732 C C . ALA A 1 222 ? 17.000 -2.497 -19.040 1.00 97.75 222 ALA A C 1
ATOM 1734 O O . ALA A 1 222 ? 16.973 -3.670 -19.415 1.00 97.75 222 ALA A O 1
ATOM 1735 N N . SER A 1 223 ? 15.975 -1.950 -18.388 1.00 98.19 223 SER A N 1
ATOM 1736 C CA . SER A 1 223 ? 14.748 -2.664 -18.053 1.00 98.19 223 SER A CA 1
ATOM 1737 C C . SER A 1 223 ? 13.861 -2.805 -19.290 1.00 98.19 223 SER A C 1
ATOM 1739 O O . SER A 1 223 ? 13.332 -1.816 -19.804 1.00 98.19 223 SER A O 1
ATOM 1741 N N . VAL A 1 224 ? 13.682 -4.036 -19.772 1.00 98.44 224 VAL A N 1
ATOM 1742 C CA . VAL A 1 224 ? 12.846 -4.348 -20.944 1.00 98.44 224 VAL A CA 1
ATOM 1743 C C . VAL A 1 224 ? 11.535 -5.010 -20.497 1.00 98.44 224 VAL A C 1
ATOM 1745 O O . VAL A 1 224 ? 11.593 -6.082 -19.885 1.00 98.44 224 VAL A O 1
ATOM 1748 N N . PRO A 1 225 ? 10.353 -4.445 -20.799 1.00 98.12 225 PRO A N 1
ATOM 1749 C CA . PRO A 1 225 ? 9.078 -5.090 -20.534 1.00 98.12 225 PRO A CA 1
ATOM 1750 C C . PRO A 1 225 ? 8.842 -6.228 -21.532 1.00 98.12 225 PRO A C 1
ATOM 1752 O O . PRO A 1 225 ? 8.955 -6.044 -22.744 1.00 98.12 225 PRO A O 1
ATOM 1755 N N . SER A 1 226 ? 8.525 -7.419 -21.034 1.00 98.38 226 SER A N 1
ATOM 1756 C CA . SER A 1 226 ? 8.061 -8.538 -21.863 1.00 98.38 226 SER A CA 1
ATOM 1757 C C . SER A 1 226 ? 7.362 -9.587 -20.994 1.00 98.38 226 SER A C 1
ATOM 1759 O O . SER A 1 226 ? 7.684 -9.692 -19.806 1.00 98.38 226 SER A O 1
ATOM 1761 N N . PRO A 1 227 ? 6.472 -10.435 -21.548 1.00 98.12 227 PRO A N 1
ATOM 1762 C CA . PRO A 1 227 ? 5.911 -11.557 -20.795 1.00 98.12 227 PRO A CA 1
ATOM 1763 C C . PRO A 1 227 ? 6.986 -12.541 -20.312 1.00 98.12 227 PRO A C 1
ATOM 1765 O O . PRO A 1 227 ? 6.836 -13.160 -19.263 1.00 98.12 227 PRO A O 1
ATOM 1768 N N . ALA A 1 228 ? 8.083 -12.678 -21.068 1.00 98.06 228 ALA A N 1
ATOM 1769 C CA . ALA A 1 228 ? 9.214 -13.515 -20.680 1.00 98.06 228 ALA A CA 1
ATOM 1770 C C . ALA A 1 228 ? 9.938 -12.946 -19.451 1.00 98.06 228 ALA A C 1
ATOM 1772 O O . ALA A 1 228 ? 10.222 -13.698 -18.526 1.00 98.06 228 ALA A O 1
ATOM 1773 N N . ASN A 1 229 ? 10.165 -11.630 -19.418 1.00 98.06 229 ASN A N 1
ATOM 1774 C CA . ASN A 1 229 ? 10.836 -10.959 -18.306 1.00 98.06 229 ASN A CA 1
ATOM 1775 C C . ASN A 1 229 ? 9.945 -10.860 -17.064 1.00 98.06 229 ASN A C 1
ATOM 1777 O O . ASN A 1 229 ? 10.439 -11.028 -15.961 1.00 98.06 229 ASN A O 1
ATOM 1781 N N . GLN A 1 230 ? 8.634 -10.653 -17.228 1.00 97.50 230 GLN A N 1
ATOM 1782 C CA . GLN A 1 230 ? 7.683 -10.648 -16.110 1.00 97.50 230 GLN A CA 1
ATOM 1783 C C . GLN A 1 230 ? 7.576 -12.005 -15.398 1.00 97.50 230 GLN A C 1
ATOM 1785 O O . GLN A 1 230 ? 7.229 -12.056 -14.222 1.00 97.50 230 GLN A O 1
ATOM 1790 N N . LYS A 1 231 ? 7.820 -13.104 -16.118 1.00 94.81 231 LYS A N 1
ATOM 1791 C CA . LYS A 1 231 ? 7.712 -14.464 -15.584 1.00 94.81 231 LYS A CA 1
ATOM 1792 C C . LYS A 1 231 ? 8.881 -14.854 -14.661 1.00 94.81 231 LYS A C 1
ATOM 1794 O O . LYS A 1 231 ? 8.736 -15.836 -13.932 1.00 94.81 231 LYS A O 1
ATOM 1799 N N . LEU A 1 232 ? 10.020 -14.163 -14.758 1.00 88.12 232 LEU A N 1
ATOM 1800 C CA . LEU A 1 232 ? 11.220 -14.418 -13.949 1.00 88.12 232 LEU A CA 1
ATOM 1801 C C . LEU A 1 232 ? 11.012 -13.985 -12.494 1.00 88.12 232 LEU A C 1
ATOM 1803 O O . LEU A 1 232 ? 11.476 -14.746 -11.617 1.00 88.12 232 LEU A O 1
#

pLDDT: mean 92.81, std 15.95, range [33.88, 98.94]